Protein AF-A0A8J4S6J4-F1 (afdb_monomer_lite)

Structure (mmCIF, N/CA/C/O backbone):
data_AF-A0A8J4S6J4-F1
#
_entry.id   AF-A0A8J4S6J4-F1
#
loop_
_atom_site.group_PDB
_atom_site.id
_atom_site.type_symbol
_atom_site.label_atom_id
_atom_site.label_alt_id
_atom_site.label_comp_id
_atom_site.label_asym_id
_atom_site.label_entity_id
_atom_site.label_seq_id
_atom_site.pdbx_PDB_ins_code
_atom_site.Cartn_x
_atom_site.Cartn_y
_atom_site.Cartn_z
_atom_site.occupancy
_atom_site.B_iso_or_equiv
_atom_site.auth_seq_id
_atom_site.auth_comp_id
_atom_site.auth_asym_id
_atom_site.auth_atom_id
_atom_site.pdbx_PDB_model_num
ATOM 1 N N . MET A 1 1 ? 48.343 -58.838 -1.621 1.00 44.97 1 MET A N 1
ATOM 2 C CA . MET A 1 1 ? 48.111 -57.424 -1.264 1.00 44.97 1 MET A CA 1
ATOM 3 C C . MET A 1 1 ? 46.615 -57.196 -1.150 1.00 44.97 1 MET A C 1
ATOM 5 O O . MET A 1 1 ? 45.899 -57.554 -2.074 1.00 44.97 1 MET A O 1
ATOM 9 N N . ALA A 1 2 ? 46.165 -56.703 0.000 1.00 43.34 2 ALA A N 1
ATOM 10 C CA . ALA A 1 2 ? 44.779 -56.355 0.294 1.00 43.34 2 ALA A CA 1
ATOM 11 C C . ALA A 1 2 ? 44.502 -54.891 -0.077 1.00 43.34 2 ALA A C 1
ATOM 13 O O . ALA A 1 2 ? 45.388 -54.074 0.138 1.00 43.34 2 ALA A O 1
ATOM 14 N N . ASP A 1 3 ? 43.298 -54.603 -0.579 1.00 44.12 3 ASP A N 1
ATOM 15 C CA . ASP A 1 3 ? 42.590 -53.303 -0.553 1.00 44.12 3 ASP A CA 1
ATOM 16 C C . ASP A 1 3 ? 41.235 -53.562 -1.254 1.00 44.12 3 ASP A C 1
ATOM 18 O O . ASP A 1 3 ? 41.225 -53.887 -2.435 1.00 44.12 3 ASP A O 1
ATOM 22 N N . ARG A 1 4 ? 40.034 -53.666 -0.668 1.00 49.16 4 ARG A N 1
ATOM 23 C CA . ARG A 1 4 ? 39.358 -53.136 0.529 1.00 49.16 4 ARG A CA 1
ATOM 24 C C . ARG A 1 4 ? 39.259 -51.613 0.599 1.00 49.16 4 ARG A C 1
ATOM 26 O O . ARG A 1 4 ? 39.804 -51.005 1.507 1.00 49.16 4 ARG A O 1
ATOM 33 N N . MET A 1 5 ? 38.428 -51.043 -0.276 1.00 59.12 5 MET A N 1
ATOM 34 C CA . MET A 1 5 ? 37.810 -49.739 -0.023 1.00 59.12 5 MET A CA 1
ATOM 35 C C . MET A 1 5 ? 36.285 -49.868 0.036 1.00 59.12 5 MET A C 1
ATOM 37 O O . MET A 1 5 ? 35.617 -50.242 -0.928 1.00 59.12 5 MET A O 1
ATOM 41 N N . ASP A 1 6 ? 35.782 -49.616 1.242 1.00 48.03 6 ASP A N 1
ATOM 42 C CA . ASP A 1 6 ? 34.411 -49.757 1.706 1.00 48.03 6 ASP A CA 1
ATOM 43 C C . ASP A 1 6 ? 33.450 -48.707 1.113 1.00 48.03 6 ASP A C 1
ATOM 45 O O . ASP A 1 6 ? 33.744 -47.512 1.042 1.00 48.03 6 ASP A O 1
ATOM 49 N N . ALA A 1 7 ? 32.235 -49.152 0.781 1.00 50.84 7 ALA A N 1
ATOM 50 C CA . ALA A 1 7 ? 31.088 -48.296 0.503 1.00 50.84 7 ALA A CA 1
ATOM 51 C C . ALA A 1 7 ? 30.603 -47.635 1.805 1.00 50.84 7 ALA A C 1
ATOM 53 O O . ALA A 1 7 ? 29.917 -48.254 2.620 1.00 50.84 7 ALA A O 1
ATOM 54 N N . LYS A 1 8 ? 30.952 -46.361 2.012 1.00 50.81 8 LYS A N 1
ATOM 55 C CA . LYS A 1 8 ? 30.477 -45.576 3.158 1.00 50.81 8 LYS A CA 1
ATOM 56 C C . LYS A 1 8 ? 29.226 -44.785 2.775 1.00 50.81 8 LYS A C 1
ATOM 58 O O . LYS A 1 8 ? 29.295 -43.704 2.199 1.00 50.81 8 LYS A O 1
ATOM 63 N N . LEU A 1 9 ? 28.076 -45.357 3.127 1.00 46.78 9 LEU A N 1
ATOM 64 C CA . LEU A 1 9 ? 26.794 -44.669 3.252 1.00 46.78 9 LEU A CA 1
ATOM 65 C C . LEU A 1 9 ? 26.952 -43.482 4.217 1.00 46.78 9 LEU A C 1
ATOM 67 O O . LEU A 1 9 ? 27.204 -43.670 5.407 1.00 46.78 9 LEU A O 1
ATOM 71 N N . MET A 1 10 ? 26.791 -42.262 3.713 1.00 44.59 10 MET A N 1
ATOM 72 C CA . MET A 1 10 ? 26.584 -41.064 4.527 1.00 44.59 10 MET A CA 1
ATOM 73 C C . MET A 1 10 ? 25.127 -40.640 4.357 1.00 44.59 10 MET A C 1
ATOM 75 O O . MET A 1 10 ? 24.760 -39.936 3.423 1.00 44.59 10 MET A O 1
ATOM 79 N N . THR A 1 11 ? 24.293 -41.125 5.272 1.00 42.28 11 THR A N 1
ATOM 80 C CA . THR A 1 11 ? 22.967 -40.578 5.557 1.00 42.28 11 THR A CA 1
ATOM 81 C C . THR A 1 11 ? 23.162 -39.242 6.272 1.00 42.28 11 THR A C 1
ATOM 83 O O . THR A 1 11 ? 23.422 -39.213 7.474 1.00 42.28 11 THR A O 1
ATOM 86 N N . SER A 1 12 ? 23.087 -38.124 5.551 1.00 40.19 12 SER A N 1
ATOM 87 C CA . SER A 1 12 ? 23.002 -36.807 6.179 1.00 40.19 12 SER A CA 1
ATOM 88 C C . SER A 1 12 ? 21.542 -36.460 6.473 1.00 40.19 12 SER A C 1
ATOM 90 O O . SER A 1 12 ? 20.688 -36.362 5.597 1.00 40.19 12 SER A O 1
ATOM 92 N N . SER A 1 13 ? 21.311 -36.327 7.773 1.00 46.94 13 SER A N 1
ATOM 93 C CA . SER A 1 13 ? 20.129 -35.916 8.517 1.00 46.94 13 SER A CA 1
ATOM 94 C C . SER A 1 13 ? 19.170 -34.927 7.835 1.00 46.94 13 SER A C 1
ATOM 96 O O . SER A 1 13 ? 19.613 -34.010 7.138 1.00 46.94 13 SER A O 1
ATOM 98 N N . PRO A 1 14 ? 17.860 -35.005 8.151 1.00 44.59 14 PRO A N 1
ATOM 99 C CA . PRO A 1 14 ? 16.905 -33.973 7.780 1.00 44.59 14 PRO A CA 1
ATOM 100 C C . PRO A 1 14 ? 17.308 -32.664 8.461 1.00 44.59 14 PRO A C 1
ATOM 102 O O . PRO A 1 14 ? 17.285 -32.529 9.686 1.00 44.59 14 PRO A O 1
ATOM 105 N N . SER A 1 15 ? 17.718 -31.695 7.647 1.00 38.44 15 SER A N 1
ATOM 106 C CA . SER A 1 15 ? 17.955 -30.325 8.077 1.00 38.44 15 SER A CA 1
ATOM 107 C C . SER A 1 15 ? 16.615 -29.706 8.472 1.00 38.44 15 SER A C 1
ATOM 109 O O . SER A 1 15 ? 15.919 -29.101 7.659 1.00 38.44 15 SER A O 1
ATOM 111 N N . ASN A 1 16 ? 16.254 -29.846 9.746 1.00 46.34 16 ASN A N 1
ATOM 112 C CA . ASN A 1 16 ? 15.399 -28.873 10.406 1.00 46.34 16 ASN A CA 1
ATOM 113 C C . ASN A 1 16 ? 16.155 -27.543 10.374 1.00 46.34 16 ASN A C 1
ATOM 115 O O . ASN A 1 16 ? 17.036 -27.300 11.197 1.00 46.34 16 ASN A O 1
ATOM 119 N N . LYS A 1 17 ? 15.841 -26.694 9.394 1.00 43.38 17 LYS A N 1
ATOM 120 C CA . LYS A 1 17 ? 16.150 -25.267 9.456 1.00 43.38 17 LYS A CA 1
ATOM 121 C C . LYS A 1 17 ? 15.056 -24.587 10.280 1.00 43.38 17 LYS A C 1
ATOM 123 O O . LYS A 1 17 ? 13.981 -24.338 9.740 1.00 43.38 17 LYS A O 1
ATOM 128 N N . PRO A 1 18 ? 15.298 -24.201 11.542 1.00 47.44 18 PRO A N 1
ATOM 129 C CA . PRO A 1 18 ? 14.582 -23.077 12.107 1.00 47.44 18 PRO A CA 1
ATOM 130 C C . PRO A 1 18 ? 15.185 -21.810 11.485 1.00 47.44 18 PRO A C 1
ATOM 132 O O . PRO A 1 18 ? 16.102 -21.206 12.035 1.00 47.44 18 PRO A O 1
ATOM 135 N N . THR A 1 19 ? 14.707 -21.393 10.310 1.00 38.22 19 THR A N 1
ATOM 136 C CA . THR A 1 19 ? 14.949 -20.023 9.824 1.00 38.22 19 THR A CA 1
ATOM 137 C C . THR A 1 19 ? 14.034 -19.071 10.585 1.00 38.22 19 THR A C 1
ATOM 139 O O . THR A 1 19 ? 13.076 -18.523 10.053 1.00 38.22 19 THR A O 1
ATOM 142 N N . SER A 1 20 ? 14.321 -18.902 11.875 1.00 46.62 20 SER A N 1
ATOM 143 C CA . SER A 1 20 ? 13.762 -17.857 12.724 1.00 46.62 20 SER A CA 1
ATOM 144 C C . SER A 1 20 ? 14.574 -16.576 12.525 1.00 46.62 20 SER A C 1
ATOM 146 O O . SER A 1 20 ? 15.333 -16.157 13.397 1.00 46.62 20 SER A O 1
ATOM 148 N N . SER A 1 21 ? 14.448 -15.958 11.353 1.00 44.19 21 SER A N 1
ATOM 149 C CA . SER A 1 21 ? 14.961 -14.612 11.092 1.00 44.19 21 SER A CA 1
ATOM 150 C C . SER A 1 21 ? 13.824 -13.600 11.210 1.00 44.19 21 SER A C 1
ATOM 152 O O . SER A 1 21 ? 13.438 -12.998 10.220 1.00 44.19 21 SER A O 1
ATOM 154 N N . GLY A 1 22 ? 13.256 -13.456 12.412 1.00 44.44 22 GLY A N 1
ATOM 155 C CA . GLY A 1 22 ? 12.488 -12.278 12.846 1.00 44.44 22 GLY A CA 1
ATOM 156 C C . GLY A 1 22 ? 11.407 -11.706 11.915 1.00 44.44 22 GLY A C 1
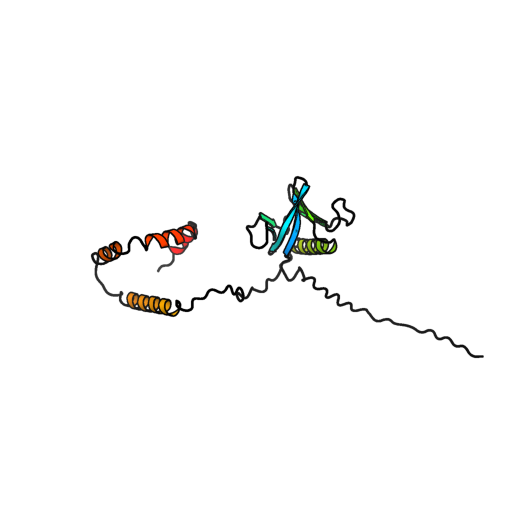ATOM 157 O O . GLY A 1 22 ? 11.079 -10.530 12.052 1.00 44.44 22 GLY A O 1
ATOM 158 N N . THR A 1 23 ? 10.855 -12.472 10.976 1.00 56.41 23 THR A N 1
ATOM 159 C CA . THR A 1 23 ? 9.690 -12.064 10.196 1.00 56.41 23 THR A CA 1
ATOM 160 C C . THR A 1 23 ? 8.472 -12.287 11.074 1.00 56.41 23 THR A C 1
ATOM 162 O O . THR A 1 23 ? 8.073 -13.420 11.333 1.00 56.41 23 THR A O 1
ATOM 165 N N . ALA A 1 24 ? 7.929 -11.196 11.614 1.00 66.12 24 ALA A N 1
ATOM 166 C CA . ALA A 1 24 ? 6.672 -11.234 12.346 1.00 66.12 24 ALA A CA 1
ATOM 167 C C . ALA A 1 24 ? 5.621 -11.976 11.506 1.00 66.12 24 ALA A C 1
ATOM 169 O O . ALA A 1 24 ? 5.466 -11.694 10.316 1.00 66.12 24 ALA A O 1
ATOM 170 N N . ASP A 1 25 ? 4.931 -12.939 12.115 1.00 84.69 25 ASP A N 1
ATOM 171 C CA . ASP A 1 25 ? 3.867 -13.675 11.440 1.00 84.69 25 ASP A CA 1
ATOM 172 C C . ASP A 1 25 ? 2.719 -12.703 11.137 1.00 84.69 25 ASP A C 1
ATOM 174 O O . ASP A 1 25 ? 2.006 -12.246 12.036 1.00 84.69 25 ASP A O 1
ATOM 178 N N . PHE A 1 26 ? 2.546 -12.368 9.857 1.00 86.44 26 PHE A N 1
ATOM 179 C CA . PHE A 1 26 ? 1.533 -11.417 9.396 1.00 86.44 26 PHE A CA 1
ATOM 180 C C . PHE A 1 26 ? 0.096 -11.879 9.677 1.00 86.44 26 PHE A C 1
ATOM 182 O O . PHE A 1 26 ? -0.845 -11.087 9.553 1.00 86.44 26 PHE A O 1
ATOM 189 N N . ARG A 1 27 ? -0.088 -13.154 10.039 1.00 88.62 27 ARG A N 1
ATOM 190 C CA . ARG A 1 27 ? -1.379 -13.720 10.449 1.00 88.62 27 ARG A CA 1
ATOM 191 C C . ARG A 1 27 ? -1.700 -13.433 11.913 1.00 88.62 27 ARG A C 1
ATOM 193 O O . ARG A 1 27 ? -2.867 -13.480 12.292 1.00 88.62 27 ARG A O 1
ATOM 200 N N . LEU A 1 28 ? -0.688 -13.124 12.726 1.00 84.19 28 LEU A N 1
ATOM 201 C CA . LEU A 1 28 ? -0.817 -12.901 14.169 1.00 84.19 28 LEU A CA 1
ATOM 202 C C . LEU A 1 28 ? -0.759 -11.423 14.562 1.00 84.19 28 LEU A C 1
ATOM 204 O O . LEU A 1 28 ? -1.300 -11.063 15.605 1.00 84.19 28 LEU A O 1
ATOM 208 N N . GLU A 1 29 ? -0.129 -10.567 13.755 1.00 88.81 29 GLU A N 1
ATOM 209 C CA . GLU A 1 29 ? 0.005 -9.137 14.050 1.00 88.81 29 GLU A CA 1
ATOM 210 C C . GLU A 1 29 ? -0.322 -8.257 12.834 1.00 88.81 29 GLU A C 1
ATOM 212 O O . GLU A 1 29 ? -0.287 -8.678 11.675 1.00 88.81 29 GLU A O 1
ATOM 217 N N . GLU A 1 30 ? -0.666 -7.002 13.111 1.00 92.44 30 GLU A N 1
ATOM 218 C CA . GLU A 1 30 ? -0.731 -5.956 12.099 1.00 92.44 30 GLU A CA 1
ATOM 219 C C . GLU A 1 30 ? 0.661 -5.662 11.544 1.00 92.44 30 GLU A C 1
ATOM 221 O O . GLU A 1 30 ? 1.596 -5.337 12.278 1.00 92.44 30 GLU A O 1
ATOM 226 N N . ILE A 1 31 ? 0.789 -5.706 10.221 1.00 95.19 31 ILE A N 1
ATOM 227 C CA . ILE A 1 31 ? 2.023 -5.296 9.562 1.00 95.19 31 ILE A CA 1
ATOM 228 C C . ILE A 1 31 ? 1.994 -3.792 9.317 1.00 95.19 31 ILE A C 1
ATOM 230 O O . ILE A 1 31 ? 0.963 -3.214 8.961 1.00 95.19 31 ILE A O 1
ATOM 234 N N . ARG A 1 32 ? 3.136 -3.139 9.527 1.00 97.00 32 ARG A N 1
ATOM 235 C CA . ARG A 1 32 ? 3.279 -1.687 9.407 1.00 97.00 32 ARG A CA 1
ATOM 236 C C . ARG A 1 32 ? 4.690 -1.305 9.000 1.00 97.00 32 ARG A C 1
ATOM 238 O O . ARG A 1 32 ? 5.657 -1.935 9.423 1.00 97.00 32 ARG A O 1
ATOM 245 N N . GLY A 1 33 ? 4.826 -0.264 8.190 1.00 97.44 33 GLY A N 1
ATOM 246 C CA . GLY A 1 33 ? 6.131 0.144 7.689 1.00 97.44 33 GLY A CA 1
ATOM 247 C C . GLY A 1 33 ? 6.084 1.291 6.694 1.00 97.44 33 GLY A C 1
ATOM 248 O O . GLY A 1 33 ? 5.035 1.682 6.184 1.00 97.44 33 GLY A O 1
ATOM 249 N N . TYR A 1 34 ? 7.257 1.857 6.414 1.00 98.44 34 TYR A N 1
ATOM 250 C CA . TYR A 1 34 ? 7.393 2.846 5.353 1.00 98.44 34 TYR A CA 1
ATOM 251 C C . TYR A 1 34 ? 7.563 2.165 4.000 1.00 98.44 34 TYR A C 1
ATOM 253 O O . TYR A 1 34 ? 8.527 1.434 3.804 1.00 98.44 34 TYR A O 1
ATOM 261 N N . LEU A 1 35 ? 6.695 2.517 3.054 1.00 98.62 35 LEU A N 1
ATOM 262 C CA . LEU A 1 35 ? 6.797 2.134 1.647 1.00 98.62 35 LEU A CA 1
ATOM 263 C C . LEU A 1 35 ? 6.755 3.388 0.770 1.00 98.62 35 LEU A C 1
ATOM 265 O O . LEU A 1 35 ? 6.362 4.476 1.216 1.00 98.62 35 LEU A O 1
ATOM 269 N N . PHE A 1 36 ? 7.144 3.254 -0.492 1.00 98.69 36 PHE A N 1
ATOM 270 C CA . PHE A 1 36 ? 6.979 4.309 -1.485 1.00 98.69 36 PHE A CA 1
ATOM 271 C C . PHE A 1 36 ? 5.766 4.013 -2.355 1.00 98.69 36 PHE A C 1
ATOM 273 O O . PHE A 1 36 ? 5.663 2.946 -2.939 1.00 98.69 36 PHE A O 1
ATOM 280 N N . LYS A 1 37 ? 4.851 4.972 -2.480 1.00 98.38 37 LYS A N 1
ATOM 281 C CA . LYS A 1 37 ? 3.704 4.877 -3.387 1.00 98.38 37 LYS A CA 1
ATOM 282 C C . LYS A 1 37 ? 3.938 5.775 -4.597 1.00 98.38 37 LYS A C 1
ATOM 284 O O . LYS A 1 37 ? 4.245 6.957 -4.408 1.00 98.38 37 LYS A O 1
ATOM 289 N N . LYS A 1 38 ? 3.737 5.264 -5.811 1.00 98.00 38 LYS A N 1
ATOM 290 C CA . LYS A 1 38 ? 3.776 6.072 -7.040 1.00 98.00 38 LYS A CA 1
ATOM 291 C C . LYS A 1 38 ? 2.535 6.972 -7.103 1.00 98.00 38 LYS A C 1
ATOM 293 O O . LYS A 1 38 ? 1.433 6.555 -6.725 1.00 98.00 38 LYS A O 1
ATOM 298 N N . THR A 1 39 ? 2.690 8.244 -7.455 1.00 97.06 39 THR A N 1
ATOM 299 C CA . THR A 1 39 ? 1.561 9.142 -7.741 1.00 97.06 39 THR A CA 1
ATOM 300 C C . THR A 1 39 ? 1.065 8.932 -9.167 1.00 97.06 39 THR A C 1
ATOM 302 O O . THR A 1 39 ? 1.707 8.235 -9.950 1.00 97.06 39 THR A O 1
ATOM 305 N N . ARG A 1 40 ? -0.080 9.534 -9.510 1.00 93.44 40 ARG A N 1
ATOM 306 C CA . ARG A 1 40 ? -0.618 9.480 -10.879 1.00 93.44 40 ARG A CA 1
ATOM 307 C C . ARG A 1 40 ? 0.330 10.140 -11.882 1.00 93.44 40 ARG A C 1
ATOM 309 O O . ARG A 1 40 ? 0.434 9.698 -13.012 1.00 93.44 40 ARG A O 1
ATOM 316 N N . GLU A 1 41 ? 1.087 11.132 -11.424 1.00 95.62 41 GLU A N 1
ATOM 317 C CA . GLU A 1 41 ? 2.109 11.850 -12.191 1.00 95.62 41 GLU A CA 1
ATOM 318 C C . GLU A 1 41 ? 3.461 11.108 -12.217 1.00 95.62 41 GLU A C 1
ATOM 320 O O . GLU A 1 41 ? 4.474 11.678 -12.612 1.00 95.62 41 GLU A O 1
ATOM 325 N N . GLY A 1 42 ? 3.519 9.865 -11.723 1.00 95.81 42 GLY A N 1
ATOM 326 C CA . GLY A 1 42 ? 4.720 9.027 -11.751 1.00 95.81 42 GLY A CA 1
ATOM 327 C C . GLY A 1 42 ? 5.743 9.294 -10.641 1.00 95.81 42 GLY A C 1
ATOM 328 O O . GLY A 1 42 ? 6.763 8.610 -10.585 1.00 95.81 42 GLY A O 1
ATOM 329 N N . LYS A 1 43 ? 5.494 10.238 -9.723 1.00 97.75 43 LYS A N 1
ATOM 330 C CA . LYS A 1 43 ? 6.437 10.576 -8.640 1.00 97.75 43 LYS A CA 1
ATOM 331 C C . LYS A 1 43 ? 6.326 9.595 -7.474 1.00 97.75 43 LYS A C 1
ATOM 333 O O . LYS A 1 43 ? 5.231 9.230 -7.061 1.00 97.75 43 LYS A O 1
ATOM 338 N N . TRP A 1 44 ? 7.448 9.221 -6.871 1.00 98.12 44 TRP A N 1
ATOM 339 C CA . TRP A 1 44 ? 7.459 8.356 -5.688 1.00 98.12 44 TRP A CA 1
ATOM 340 C C . TRP A 1 44 ? 7.282 9.157 -4.396 1.00 98.12 44 TRP A C 1
ATOM 342 O O . TRP A 1 44 ? 7.948 10.167 -4.171 1.00 98.12 44 TRP A O 1
ATOM 352 N N . GLN A 1 45 ? 6.393 8.698 -3.514 1.00 98.38 45 GLN A N 1
ATOM 353 C CA . GLN A 1 45 ? 6.143 9.328 -2.218 1.00 98.38 45 GLN A CA 1
ATOM 354 C C . GLN A 1 45 ? 6.287 8.324 -1.081 1.00 98.38 45 GLN A C 1
ATOM 356 O O . GLN A 1 45 ? 5.551 7.342 -1.024 1.00 98.38 45 GLN A O 1
ATOM 361 N N . LYS A 1 46 ? 7.169 8.619 -0.120 1.00 98.44 46 LYS A N 1
ATOM 362 C CA . LYS A 1 46 ? 7.267 7.849 1.124 1.00 98.44 46 LYS A CA 1
ATOM 363 C C . LYS A 1 46 ? 5.987 8.025 1.951 1.00 98.44 46 LYS A C 1
ATOM 365 O O . LYS A 1 46 ? 5.556 9.159 2.209 1.00 98.44 46 LYS A O 1
ATOM 370 N N . ARG A 1 47 ? 5.374 6.915 2.351 1.00 98.50 47 ARG A N 1
ATOM 371 C CA . ARG A 1 47 ? 4.156 6.858 3.171 1.00 98.50 47 ARG A CA 1
ATOM 372 C C . ARG A 1 47 ? 4.307 5.777 4.232 1.00 98.50 47 ARG A C 1
ATOM 374 O O . ARG A 1 47 ? 4.991 4.784 4.011 1.00 98.50 47 ARG A O 1
ATOM 381 N N . TRP A 1 48 ? 3.702 6.016 5.388 1.00 98.38 48 TRP A N 1
ATOM 382 C CA . TRP A 1 48 ? 3.566 4.997 6.424 1.00 98.38 48 TRP A CA 1
ATOM 383 C C . TRP A 1 48 ? 2.325 4.175 6.106 1.00 98.38 48 TRP A C 1
ATOM 385 O O . TRP A 1 48 ? 1.252 4.767 6.003 1.00 98.38 48 TRP A O 1
ATOM 395 N N . PHE A 1 49 ? 2.486 2.873 5.916 1.00 98.50 49 PHE A N 1
ATOM 396 C CA . PHE A 1 49 ? 1.408 1.919 5.690 1.00 98.50 49 PHE A CA 1
ATOM 397 C C . PHE A 1 49 ? 1.222 1.054 6.927 1.00 98.50 49 PHE A C 1
ATOM 399 O O . PHE A 1 49 ? 2.199 0.715 7.594 1.00 98.50 49 PHE A O 1
ATOM 406 N N . GLU A 1 50 ? -0.017 0.674 7.200 1.00 97.38 50 GLU A N 1
ATOM 407 C CA . GLU A 1 50 ? -0.353 -0.308 8.227 1.00 97.38 50 GLU A CA 1
ATOM 408 C C . GLU A 1 50 ? -1.646 -1.036 7.864 1.00 97.38 50 GLU A C 1
ATOM 410 O O . GLU A 1 50 ? -2.566 -0.450 7.277 1.00 97.38 50 GLU A O 1
ATOM 415 N N . THR A 1 51 ? -1.712 -2.318 8.200 1.00 95.94 51 THR A N 1
ATOM 416 C CA . THR A 1 51 ? -2.958 -3.083 8.140 1.00 95.94 51 THR A CA 1
ATOM 417 C C . THR A 1 51 ? -3.731 -2.901 9.437 1.00 95.94 51 THR A C 1
ATOM 419 O O . THR A 1 51 ? -3.135 -3.041 10.495 1.00 95.94 51 THR A O 1
ATOM 422 N N . ASN A 1 52 ? -5.036 -2.663 9.358 1.00 90.75 52 ASN A N 1
ATOM 423 C CA . ASN A 1 52 ? -5.945 -2.670 10.503 1.00 90.75 52 ASN A CA 1
ATOM 424 C C . ASN A 1 52 ? -7.154 -3.538 10.139 1.00 90.75 52 ASN A C 1
ATOM 426 O O . ASN A 1 52 ? -7.956 -3.174 9.273 1.00 90.75 52 ASN A O 1
ATOM 430 N N . GLY A 1 53 ? -7.234 -4.732 10.729 1.00 89.56 53 GLY A N 1
ATOM 431 C CA . GLY A 1 53 ? -8.222 -5.744 10.348 1.00 89.56 53 GLY A CA 1
ATOM 432 C C . GLY A 1 53 ? -8.120 -6.128 8.865 1.00 89.56 53 GLY A C 1
ATOM 433 O O . GLY A 1 53 ? -7.108 -6.684 8.433 1.00 89.56 53 GLY A O 1
ATOM 434 N N . CYS A 1 54 ? -9.170 -5.827 8.095 1.00 93.44 54 CYS A N 1
ATOM 435 C CA . CYS A 1 54 ? -9.249 -6.037 6.644 1.00 93.44 54 CYS A CA 1
ATOM 436 C C . CYS A 1 54 ? -8.900 -4.788 5.816 1.00 93.44 54 CYS A C 1
ATOM 438 O O . CYS A 1 54 ? -9.026 -4.804 4.591 1.00 93.44 54 CYS A O 1
ATOM 440 N N . PHE A 1 55 ? -8.462 -3.701 6.454 1.00 95.88 55 PHE A N 1
ATOM 441 C CA . PHE A 1 55 ? -8.082 -2.476 5.764 1.00 95.88 55 PHE A CA 1
ATOM 442 C C . PHE A 1 55 ? -6.568 -2.351 5.634 1.00 95.88 55 PHE A C 1
ATOM 444 O O . PHE A 1 55 ? -5.832 -2.555 6.598 1.00 95.88 55 PHE A O 1
ATOM 451 N N . LEU A 1 56 ? -6.104 -1.915 4.464 1.00 97.81 56 LEU A N 1
ATOM 452 C CA . LEU A 1 56 ? -4.776 -1.326 4.310 1.00 97.81 56 LEU A CA 1
ATOM 453 C C . LEU A 1 56 ? -4.910 0.191 4.376 1.00 97.81 56 LEU A C 1
ATOM 455 O O . LEU A 1 56 ? -5.577 0.806 3.544 1.00 97.81 56 LEU A O 1
ATOM 459 N N . THR A 1 57 ? -4.259 0.809 5.350 1.00 97.88 57 THR A N 1
ATOM 460 C CA . THR A 1 57 ? -4.292 2.259 5.536 1.00 97.88 57 THR A CA 1
ATOM 461 C C . THR A 1 57 ? -2.928 2.875 5.283 1.00 97.88 57 THR A C 1
ATOM 463 O O . THR A 1 57 ? -1.897 2.211 5.409 1.00 97.88 57 THR A O 1
ATOM 466 N N . TYR A 1 58 ? -2.905 4.156 4.906 1.00 97.81 58 TYR A N 1
ATOM 467 C CA . TYR A 1 58 ? -1.651 4.899 4.870 1.00 97.81 58 TYR A CA 1
ATOM 468 C C . TYR A 1 58 ? -1.774 6.362 5.281 1.00 97.81 58 TYR A C 1
ATOM 470 O O . TYR A 1 58 ? -2.825 7.005 5.190 1.00 97.81 58 TYR A O 1
ATOM 478 N N . TYR A 1 59 ? -0.626 6.903 5.678 1.00 98.19 59 TYR A N 1
ATOM 479 C CA . TYR A 1 59 ? -0.468 8.215 6.288 1.00 98.19 59 TYR A CA 1
ATOM 480 C C . TYR A 1 59 ? 0.741 8.942 5.707 1.00 98.19 59 TYR A C 1
ATOM 482 O O . TYR A 1 59 ? 1.638 8.346 5.099 1.00 98.19 59 TYR A O 1
ATOM 490 N N . LYS A 1 60 ? 0.816 10.258 5.941 1.00 96.44 60 LYS A N 1
ATOM 491 C CA . LYS A 1 60 ? 2.018 11.033 5.595 1.00 96.44 60 LYS A CA 1
ATOM 492 C C . LYS A 1 60 ? 3.225 10.586 6.429 1.00 96.44 60 LYS A C 1
ATOM 494 O O . LYS A 1 60 ? 4.324 10.483 5.891 1.00 96.44 60 LYS A O 1
ATOM 499 N N . LYS A 1 61 ? 3.013 10.342 7.726 1.00 96.38 61 LYS A N 1
ATOM 500 C CA . LYS A 1 61 ? 3.977 9.802 8.701 1.00 96.38 61 LYS A CA 1
ATOM 501 C C . LYS A 1 61 ? 3.209 8.976 9.739 1.00 96.38 61 LYS A C 1
ATOM 503 O O . LYS A 1 61 ? 1.996 9.142 9.853 1.00 96.38 61 LYS A O 1
ATOM 508 N N . GLN A 1 62 ? 3.909 8.140 10.499 1.00 95.56 62 GLN A N 1
ATOM 509 C CA . GLN A 1 62 ? 3.326 7.373 11.604 1.00 95.56 62 GLN A CA 1
ATOM 510 C C . GLN A 1 62 ? 2.578 8.288 12.596 1.00 95.56 62 GLN A C 1
ATOM 512 O O . GLN A 1 62 ? 3.075 9.363 12.944 1.00 95.56 62 GLN A O 1
ATOM 517 N N . GLY A 1 63 ? 1.378 7.878 13.021 1.00 89.62 63 GLY A N 1
ATOM 518 C CA . GLY A 1 63 ? 0.554 8.608 13.998 1.00 89.62 63 GLY A CA 1
ATOM 519 C C . GLY A 1 63 ? -0.049 9.929 13.498 1.00 89.62 63 GLY A C 1
ATOM 520 O O . GLY A 1 63 ? -0.467 10.758 14.303 1.00 89.62 63 GLY A O 1
ATOM 521 N N . GLN A 1 64 ? -0.048 10.178 12.186 1.00 93.31 64 GLN A N 1
ATOM 522 C CA . GLN A 1 64 ? -0.676 11.361 11.584 1.00 93.31 64 GLN A CA 1
ATOM 523 C C . GLN A 1 64 ? -2.125 11.085 11.160 1.00 93.31 64 GLN A C 1
ATOM 525 O O . GLN A 1 64 ? -2.659 10.001 11.362 1.00 93.31 64 GLN A O 1
ATOM 530 N N . LYS A 1 65 ? -2.766 12.078 10.531 1.00 94.50 65 LYS A N 1
ATOM 531 C CA . LYS A 1 65 ? -4.092 11.920 9.925 1.00 94.50 65 LYS A CA 1
ATOM 532 C C . LYS A 1 65 ? -4.070 10.868 8.809 1.00 94.50 65 LYS A C 1
ATOM 534 O O . LYS A 1 65 ? -3.214 10.930 7.919 1.00 94.50 65 LYS A O 1
ATOM 539 N N . LEU A 1 66 ? -5.047 9.963 8.852 1.00 95.88 66 LEU A N 1
ATOM 540 C CA . LEU A 1 66 ? -5.343 8.977 7.813 1.00 95.88 66 LEU A CA 1
ATOM 541 C C . LEU A 1 66 ? -5.508 9.662 6.450 1.00 95.88 66 LEU A C 1
ATOM 543 O O . LEU A 1 66 ? -6.283 10.614 6.325 1.00 95.88 66 LEU A O 1
ATOM 547 N N . LEU A 1 67 ? -4.766 9.197 5.442 1.00 96.62 67 LEU A N 1
ATOM 548 C CA . LEU A 1 67 ? -4.873 9.713 4.072 1.00 96.62 67 LEU A CA 1
ATOM 549 C C . LEU A 1 67 ? -5.787 8.850 3.206 1.00 96.62 67 LEU A C 1
ATOM 551 O O . LEU A 1 67 ? -6.538 9.395 2.401 1.00 96.62 67 LEU A O 1
ATOM 555 N N . ALA A 1 68 ? -5.714 7.529 3.347 1.00 96.75 68 ALA A N 1
ATOM 556 C CA . ALA A 1 68 ? -6.647 6.609 2.711 1.00 96.75 68 ALA A CA 1
ATOM 557 C C . ALA A 1 68 ? -6.717 5.287 3.478 1.00 96.75 68 ALA A C 1
ATOM 559 O O . ALA A 1 68 ? -5.742 4.888 4.116 1.00 96.75 68 ALA A O 1
ATOM 560 N N . ALA A 1 69 ? -7.854 4.612 3.337 1.00 96.81 69 ALA A N 1
ATOM 561 C CA . ALA A 1 69 ? -8.088 3.242 3.763 1.00 96.81 69 ALA A CA 1
ATOM 562 C C . ALA A 1 69 ? -8.618 2.447 2.563 1.00 96.81 69 ALA A C 1
ATOM 564 O O . ALA A 1 69 ? -9.519 2.911 1.863 1.00 96.81 69 ALA A O 1
ATOM 565 N N . LEU A 1 70 ? -8.020 1.292 2.296 1.00 97.19 70 LEU A N 1
ATOM 566 C CA . LEU A 1 70 ? -8.404 0.375 1.230 1.00 97.19 70 LEU A CA 1
ATOM 567 C C . LEU A 1 70 ? -9.050 -0.836 1.891 1.00 97.19 70 LEU A C 1
ATOM 569 O O . LEU A 1 70 ? -8.402 -1.488 2.704 1.00 97.19 70 LEU A O 1
ATOM 573 N N . ASN A 1 71 ? -10.304 -1.119 1.552 1.00 96.00 71 ASN A N 1
ATOM 574 C CA . ASN A 1 71 ? -10.994 -2.322 2.003 1.00 96.00 71 ASN A CA 1
ATOM 575 C C . ASN A 1 71 ? -10.483 -3.520 1.191 1.00 96.00 71 ASN A C 1
ATOM 577 O O . ASN A 1 71 ? -10.838 -3.644 0.020 1.00 96.00 71 ASN A O 1
ATOM 581 N N . LEU A 1 72 ? -9.619 -4.358 1.771 1.00 96.06 72 LEU A N 1
ATOM 582 C CA . LEU A 1 72 ? -8.909 -5.410 1.033 1.00 96.06 72 LEU A CA 1
ATOM 583 C C . LEU A 1 72 ? -9.849 -6.447 0.395 1.00 96.06 72 LEU A C 1
ATOM 585 O O . LEU A 1 72 ? -9.640 -6.764 -0.769 1.00 96.06 72 LEU A O 1
ATOM 589 N N . PRO A 1 73 ? -10.933 -6.904 1.046 1.00 95.94 73 PRO A N 1
ATOM 590 C CA . PRO A 1 73 ? -11.947 -7.730 0.386 1.00 95.94 73 PRO A CA 1
ATOM 591 C C . PRO A 1 73 ? -12.578 -7.132 -0.885 1.00 95.94 73 PRO A C 1
ATOM 593 O O . PRO A 1 73 ? -13.177 -7.864 -1.661 1.00 95.94 73 PRO A O 1
ATOM 596 N N . GLN A 1 74 ? -12.490 -5.812 -1.089 1.00 95.25 74 GLN A N 1
ATOM 597 C CA . GLN A 1 74 ? -13.094 -5.107 -2.227 1.00 95.25 74 GLN A CA 1
ATOM 598 C C . GLN A 1 74 ? -12.076 -4.608 -3.260 1.00 95.25 74 GLN A C 1
ATOM 600 O O . GLN A 1 74 ? -12.484 -4.028 -4.266 1.00 95.25 74 GLN A O 1
ATOM 605 N N . VAL A 1 75 ? -10.769 -4.765 -3.022 1.00 97.00 75 VAL A N 1
ATOM 606 C CA . VAL A 1 75 ? -9.772 -4.438 -4.053 1.00 97.00 75 VAL A CA 1
ATOM 607 C C . VAL A 1 75 ? -9.703 -5.557 -5.093 1.00 97.00 75 VAL A C 1
ATOM 609 O O . VAL A 1 75 ? -10.099 -6.690 -4.821 1.00 97.00 75 VAL A O 1
ATOM 612 N N . GLY A 1 76 ? -9.215 -5.223 -6.286 1.00 97.38 76 GLY A N 1
ATOM 613 C CA . GLY A 1 76 ? -8.961 -6.179 -7.361 1.00 97.38 76 GLY A CA 1
ATOM 614 C C . GLY A 1 76 ? -7.685 -6.987 -7.120 1.00 97.38 76 GLY A C 1
ATOM 615 O O . GLY A 1 76 ? -7.355 -7.337 -5.983 1.00 97.38 76 GLY A O 1
ATOM 616 N N . ALA A 1 77 ? -6.947 -7.282 -8.192 1.00 97.69 77 ALA A N 1
ATOM 617 C CA . ALA A 1 77 ? -5.727 -8.070 -8.082 1.00 97.69 77 ALA A CA 1
ATOM 618 C C . ALA A 1 77 ? -4.651 -7.360 -7.240 1.00 97.69 77 ALA A C 1
ATOM 620 O O . ALA A 1 77 ? -4.396 -6.157 -7.378 1.00 97.69 77 ALA A O 1
ATOM 621 N N . ILE A 1 78 ? -3.994 -8.138 -6.379 1.00 98.50 78 ILE A N 1
ATOM 622 C CA . ILE A 1 78 ? -2.770 -7.751 -5.678 1.00 98.50 78 ILE A CA 1
ATOM 623 C C . ILE A 1 78 ? -1.638 -8.575 -6.284 1.00 98.50 78 ILE A C 1
ATOM 625 O O . ILE A 1 78 ? -1.672 -9.803 -6.235 1.00 98.50 78 ILE A O 1
ATOM 629 N N . THR A 1 79 ? -0.651 -7.917 -6.892 1.00 98.38 79 THR A N 1
ATOM 630 C CA . THR A 1 79 ? 0.349 -8.602 -7.725 1.00 98.38 79 THR A CA 1
ATOM 631 C C . THR A 1 79 ? 1.755 -8.141 -7.386 1.00 98.38 79 THR A C 1
ATOM 633 O O . THR A 1 79 ? 2.060 -6.951 -7.439 1.00 98.38 79 THR A O 1
ATOM 636 N N . LEU A 1 80 ? 2.629 -9.093 -7.062 1.00 98.56 80 LEU A N 1
ATOM 637 C CA . LEU A 1 80 ? 4.065 -8.862 -6.955 1.00 98.56 80 LEU A CA 1
ATOM 638 C C . LEU A 1 80 ? 4.656 -8.687 -8.361 1.00 98.56 80 LEU A C 1
ATOM 640 O O . LEU A 1 80 ? 4.409 -9.504 -9.247 1.00 98.56 80 LEU A O 1
ATOM 644 N N . LEU A 1 81 ? 5.426 -7.622 -8.573 1.00 97.81 81 LEU A N 1
ATOM 645 C CA . LEU A 1 81 ? 6.104 -7.378 -9.843 1.00 97.81 81 LEU A CA 1
ATOM 646 C C . LEU A 1 81 ? 7.497 -8.021 -9.849 1.00 97.81 81 LEU A C 1
ATOM 648 O O . LEU A 1 81 ? 8.138 -8.183 -8.810 1.00 97.81 81 LEU A O 1
ATOM 652 N N . GLN A 1 82 ? 7.960 -8.366 -11.050 1.00 95.06 82 GLN A N 1
ATOM 653 C CA . GLN A 1 82 ? 9.258 -9.002 -11.278 1.00 95.06 82 GLN A CA 1
ATOM 654 C C . GLN A 1 82 ? 10.422 -8.111 -10.819 1.00 95.06 82 GLN A C 1
ATOM 656 O O . GLN A 1 82 ? 10.353 -6.882 -10.891 1.00 95.06 82 GLN A O 1
ATOM 661 N N . GLU A 1 83 ? 11.523 -8.723 -10.380 1.00 94.25 83 GLU A N 1
ATOM 662 C CA . GLU A 1 83 ? 12.699 -7.992 -9.881 1.00 94.25 83 GLU A CA 1
ATOM 663 C C . GLU A 1 83 ? 13.385 -7.119 -10.937 1.00 94.25 83 GLU A C 1
ATOM 665 O O . GLU A 1 83 ? 13.941 -6.070 -10.611 1.00 94.25 83 GLU A O 1
ATOM 670 N N . ASN A 1 84 ? 13.313 -7.524 -12.204 1.00 93.50 84 ASN A N 1
ATOM 671 C CA . ASN A 1 84 ? 13.908 -6.828 -13.344 1.00 93.50 84 ASN A CA 1
ATOM 672 C C . ASN A 1 84 ? 13.040 -5.679 -13.891 1.00 93.50 84 ASN A C 1
ATOM 674 O O . ASN A 1 84 ? 13.277 -5.197 -15.000 1.00 93.50 84 ASN A O 1
ATOM 678 N N . HIS A 1 85 ? 12.021 -5.244 -13.148 1.00 95.12 85 HIS A N 1
ATOM 679 C CA . HIS A 1 85 ? 11.154 -4.151 -13.567 1.00 95.12 85 HIS A CA 1
ATOM 680 C C . HIS A 1 85 ? 11.933 -2.829 -13.714 1.00 95.12 85 HIS A C 1
ATOM 682 O O . HIS A 1 85 ? 12.865 -2.546 -12.962 1.00 95.12 85 HIS A O 1
ATOM 688 N N . VAL A 1 86 ? 11.511 -1.970 -14.649 1.00 94.12 86 VAL A N 1
ATOM 689 C CA . VAL A 1 86 ? 12.194 -0.700 -14.989 1.00 94.12 86 VAL A CA 1
ATOM 690 C C . VAL A 1 86 ? 12.340 0.266 -13.808 1.00 94.12 86 VAL A C 1
ATOM 692 O O . VAL A 1 86 ? 13.300 1.024 -13.726 1.00 94.12 86 VAL A O 1
ATOM 695 N N . ASP A 1 87 ? 11.400 0.218 -12.864 1.00 94.25 87 ASP A N 1
ATOM 696 C CA . ASP A 1 87 ? 11.423 1.011 -11.627 1.00 94.25 87 ASP A CA 1
ATOM 697 C C . ASP A 1 87 ? 12.261 0.350 -10.497 1.00 94.25 87 ASP A C 1
ATOM 699 O O . ASP A 1 87 ? 12.278 0.844 -9.361 1.00 94.25 87 ASP A O 1
ATOM 703 N N . GLY A 1 88 ? 12.964 -0.750 -10.784 1.00 93.81 88 GLY A N 1
ATOM 704 C CA . GLY A 1 88 ? 13.785 -1.544 -9.862 1.00 93.81 88 GLY A CA 1
ATOM 705 C C . GLY A 1 88 ? 13.012 -2.631 -9.094 1.00 93.81 88 GLY A C 1
ATOM 706 O O . GLY A 1 88 ? 11.803 -2.766 -9.270 1.00 93.81 88 GLY A O 1
ATOM 707 N N . PRO A 1 89 ? 13.679 -3.386 -8.203 1.00 96.69 89 PRO A N 1
ATOM 708 C CA . PRO A 1 89 ? 13.055 -4.480 -7.458 1.00 96.69 89 PRO A CA 1
ATOM 709 C C . PRO A 1 89 ? 12.142 -3.980 -6.327 1.00 96.69 89 PRO A C 1
ATOM 711 O O . PRO A 1 89 ? 12.132 -2.793 -5.979 1.00 96.69 89 PRO A O 1
ATOM 714 N N . GLY A 1 90 ? 11.404 -4.909 -5.711 1.00 97.56 90 GLY A N 1
ATOM 715 C CA . GLY A 1 90 ? 10.566 -4.626 -4.540 1.00 97.56 90 GLY A CA 1
ATOM 716 C C . GLY A 1 90 ? 9.249 -3.938 -4.863 1.00 97.56 90 GLY A C 1
ATOM 717 O O . GLY A 1 90 ? 8.766 -3.147 -4.059 1.00 97.56 90 GLY A O 1
ATOM 718 N N . LEU A 1 91 ? 8.680 -4.188 -6.038 1.00 98.44 91 LEU A N 1
ATOM 719 C CA . LEU A 1 91 ? 7.451 -3.552 -6.491 1.00 98.44 91 LEU A CA 1
ATOM 720 C C . LEU A 1 91 ? 6.257 -4.496 -6.392 1.00 98.44 91 LEU A C 1
ATOM 722 O O . LEU A 1 91 ? 6.366 -5.676 -6.700 1.00 98.44 91 LEU A O 1
ATOM 726 N N . PHE A 1 92 ? 5.099 -3.950 -6.045 1.00 98.75 92 PHE A N 1
ATOM 727 C CA . PHE A 1 92 ? 3.822 -4.642 -6.161 1.00 98.75 92 PHE A CA 1
ATOM 728 C C . PHE A 1 92 ? 2.704 -3.663 -6.519 1.00 98.75 92 PHE A C 1
ATOM 730 O O . PHE A 1 92 ? 2.829 -2.444 -6.337 1.00 98.75 92 PHE A O 1
ATOM 737 N N . THR A 1 93 ? 1.608 -4.194 -7.046 1.00 98.69 93 THR A N 1
ATOM 738 C CA . THR A 1 93 ? 0.423 -3.430 -7.428 1.00 98.69 93 THR A CA 1
ATOM 739 C C . THR A 1 93 ? -0.805 -3.875 -6.659 1.00 98.69 93 THR A C 1
ATOM 741 O O . THR A 1 93 ? -0.940 -5.040 -6.303 1.00 98.69 93 THR A O 1
ATOM 744 N N . ILE A 1 94 ? -1.705 -2.925 -6.416 1.00 98.50 94 ILE A N 1
ATOM 745 C CA . ILE A 1 94 ? -3.062 -3.179 -5.932 1.0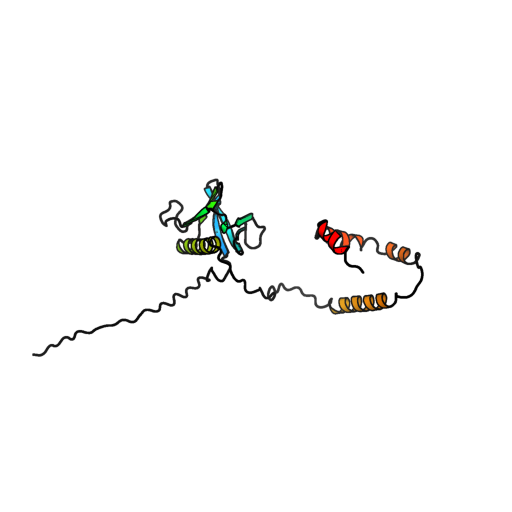0 98.50 94 ILE A CA 1
ATOM 746 C C . ILE A 1 94 ? -4.013 -2.518 -6.920 1.00 98.50 94 ILE A C 1
ATOM 748 O O . ILE A 1 94 ? -3.946 -1.298 -7.116 1.00 98.50 94 ILE A O 1
ATOM 752 N N . GLU A 1 95 ? -4.882 -3.301 -7.540 1.00 98.19 95 GLU A N 1
ATOM 753 C CA . GLU A 1 95 ? -5.933 -2.785 -8.408 1.00 98.19 95 GLU A CA 1
ATOM 754 C C . GLU A 1 95 ? -7.112 -2.274 -7.581 1.00 98.19 95 GLU A C 1
ATOM 756 O O . GLU A 1 95 ? -7.602 -2.923 -6.661 1.00 98.19 95 GLU A O 1
ATOM 761 N N . LEU A 1 96 ? -7.577 -1.078 -7.908 1.00 94.94 96 LEU A N 1
ATOM 762 C CA . LEU A 1 96 ? -8.809 -0.492 -7.400 1.00 94.94 96 LEU A CA 1
ATOM 763 C C . LEU A 1 96 ? -9.688 -0.146 -8.604 1.00 94.94 96 LEU A C 1
ATOM 765 O O . LEU A 1 96 ? -9.183 -0.054 -9.719 1.00 94.94 96 LEU A O 1
ATOM 769 N N . ASN A 1 97 ? -10.966 0.150 -8.365 1.00 90.88 97 ASN A N 1
ATOM 770 C CA . ASN A 1 97 ? -11.967 0.391 -9.414 1.00 90.88 97 ASN A CA 1
ATOM 771 C C . ASN A 1 97 ? -11.466 1.251 -10.593 1.00 90.88 97 ASN A C 1
ATOM 773 O O . ASN A 1 97 ? -11.528 0.827 -11.736 1.00 90.88 97 ASN A O 1
ATOM 777 N N . GLU A 1 98 ? -10.933 2.446 -10.323 1.00 91.19 98 GLU A N 1
ATOM 778 C CA . GLU A 1 98 ? -10.512 3.396 -11.371 1.00 91.19 98 GLU A CA 1
ATOM 779 C C . GLU A 1 98 ? -9.000 3.667 -11.371 1.00 91.19 98 GLU A C 1
ATOM 781 O O . GLU A 1 98 ? -8.523 4.640 -11.963 1.00 91.19 98 GLU A O 1
ATOM 786 N N . ARG A 1 99 ? -8.219 2.910 -10.593 1.00 94.12 99 ARG A N 1
ATOM 787 C CA . ARG A 1 99 ? -6.797 3.225 -10.394 1.00 94.12 99 ARG A CA 1
ATOM 788 C C . ARG A 1 99 ? -6.003 2.019 -9.934 1.00 94.12 99 ARG A C 1
ATOM 790 O O . ARG A 1 99 ? -6.473 1.240 -9.120 1.00 94.12 99 ARG A O 1
ATOM 797 N N . VAL A 1 100 ? -4.741 1.972 -10.338 1.00 97.06 100 VAL A N 1
ATOM 798 C CA . VAL A 1 100 ? -3.769 1.000 -9.834 1.00 97.06 100 VAL A CA 1
ATOM 799 C C . VAL A 1 100 ? -2.797 1.707 -8.902 1.00 97.06 100 VAL A C 1
ATOM 801 O O . VAL A 1 100 ? -2.254 2.770 -9.218 1.00 97.06 100 VAL A O 1
ATOM 804 N N . TYR A 1 101 ? -2.594 1.146 -7.717 1.00 98.31 101 TYR A N 1
ATOM 805 C CA . TYR A 1 101 ? -1.568 1.604 -6.792 1.00 98.31 101 TYR A CA 1
ATOM 806 C C . TYR A 1 101 ? -0.297 0.804 -7.007 1.00 98.31 101 TYR A C 1
ATOM 808 O O . TYR A 1 101 ? -0.241 -0.355 -6.624 1.00 98.31 101 TYR A O 1
ATOM 816 N N . THR A 1 102 ? 0.738 1.441 -7.553 1.00 98.44 102 THR A N 1
ATOM 817 C CA . THR A 1 102 ? 2.093 0.880 -7.578 1.00 98.44 102 THR A CA 1
ATOM 818 C C . THR A 1 102 ? 2.834 1.274 -6.305 1.00 98.44 102 THR A C 1
ATOM 820 O O . THR A 1 102 ? 2.969 2.467 -5.988 1.00 98.44 102 THR A O 1
ATOM 823 N N . ILE A 1 103 ? 3.302 0.274 -5.566 1.00 98.69 103 ILE A N 1
ATOM 824 C CA . ILE A 1 103 ? 3.968 0.425 -4.275 1.00 98.69 103 ILE A CA 1
ATOM 825 C C . ILE A 1 103 ? 5.343 -0.241 -4.350 1.00 98.69 103 ILE A C 1
ATOM 827 O O . ILE A 1 103 ? 5.502 -1.280 -4.980 1.00 98.69 103 ILE A O 1
ATOM 831 N N . LYS A 1 104 ? 6.341 0.387 -3.724 1.00 98.62 104 LYS A N 1
ATOM 832 C CA . LYS A 1 104 ? 7.728 -0.070 -3.665 1.00 98.62 104 LYS A CA 1
ATOM 833 C C . LYS A 1 104 ? 8.192 -0.235 -2.215 1.00 98.62 104 LYS A C 1
ATOM 835 O O . LYS A 1 104 ? 8.131 0.720 -1.432 1.00 98.62 104 LYS A O 1
ATOM 840 N N . ALA A 1 105 ? 8.662 -1.430 -1.884 1.00 98.44 105 ALA A N 1
ATOM 841 C CA . ALA A 1 105 ? 9.349 -1.790 -0.648 1.00 98.44 105 ALA A CA 1
ATOM 842 C C . ALA A 1 105 ? 10.876 -1.638 -0.793 1.00 98.44 105 ALA A C 1
ATOM 844 O O . ALA A 1 105 ? 11.371 -1.224 -1.845 1.00 98.44 105 ALA A O 1
ATOM 845 N N . ARG A 1 106 ? 11.646 -1.921 0.265 1.00 96.88 106 ARG A N 1
ATOM 846 C CA . ARG A 1 106 ? 13.118 -1.833 0.215 1.00 96.88 106 ARG A CA 1
ATOM 847 C C . ARG A 1 106 ? 13.757 -2.998 -0.532 1.00 96.88 106 ARG A C 1
ATOM 849 O O . ARG A 1 106 ? 14.838 -2.815 -1.081 1.00 96.88 106 ARG A O 1
ATOM 856 N N . SER A 1 107 ? 13.109 -4.159 -0.553 1.00 96.94 107 SER A N 1
ATOM 857 C CA . SER A 1 107 ? 13.570 -5.362 -1.249 1.00 96.94 107 SER A CA 1
ATOM 858 C C . SER A 1 107 ? 12.403 -6.123 -1.877 1.00 96.94 107 SER A C 1
ATOM 860 O O . SER A 1 107 ? 11.237 -5.849 -1.576 1.00 96.94 107 SER A O 1
ATOM 862 N N . HIS A 1 108 ? 12.722 -7.075 -2.756 1.00 97.19 108 HIS A N 1
ATOM 863 C CA . HIS A 1 108 ? 11.738 -7.995 -3.320 1.00 97.19 108 HIS A CA 1
ATOM 864 C C . HIS A 1 108 ? 11.073 -8.846 -2.233 1.00 97.19 108 HIS A C 1
ATOM 866 O O . HIS A 1 108 ? 9.849 -8.882 -2.176 1.00 97.19 108 HIS A O 1
ATOM 872 N N . ASP A 1 109 ? 11.851 -9.389 -1.296 1.00 96.88 109 ASP A N 1
ATOM 873 C CA . ASP A 1 109 ? 11.323 -10.165 -0.166 1.00 96.88 109 ASP A CA 1
ATOM 874 C C . ASP A 1 109 ? 10.362 -9.357 0.717 1.00 96.88 109 ASP A C 1
ATOM 876 O O . ASP A 1 109 ? 9.322 -9.862 1.134 1.00 96.88 109 ASP A O 1
ATOM 880 N N . GLU A 1 110 ? 10.669 -8.080 0.990 1.00 97.25 110 GLU A N 1
ATOM 881 C CA . GLU A 1 110 ? 9.762 -7.218 1.756 1.00 97.25 110 GLU A CA 1
ATOM 882 C C . GLU A 1 110 ? 8.463 -6.987 0.970 1.00 97.25 110 GLU A C 1
ATOM 884 O O . GLU A 1 110 ? 7.381 -7.044 1.549 1.00 97.25 110 GLU A O 1
ATOM 889 N N . ALA A 1 111 ? 8.539 -6.779 -0.348 1.00 98.25 111 ALA A N 1
ATOM 890 C CA . ALA A 1 111 ? 7.349 -6.657 -1.189 1.00 98.25 111 ALA A CA 1
ATOM 891 C C . ALA A 1 111 ? 6.518 -7.951 -1.213 1.00 98.25 111 ALA A C 1
ATOM 893 O O . ALA A 1 111 ? 5.301 -7.874 -1.058 1.00 98.25 111 ALA A O 1
ATOM 894 N N . ALA A 1 112 ? 7.159 -9.114 -1.346 1.00 97.94 112 ALA A N 1
ATOM 895 C CA . ALA A 1 112 ? 6.503 -10.419 -1.296 1.00 97.94 112 ALA A CA 1
ATOM 896 C C . ALA A 1 112 ? 5.784 -10.628 0.045 1.00 97.94 112 ALA A C 1
ATOM 898 O O . ALA A 1 112 ? 4.599 -10.945 0.065 1.00 97.94 112 ALA A O 1
ATOM 899 N N . PHE A 1 113 ? 6.452 -10.311 1.158 1.00 97.25 113 PHE A N 1
ATOM 900 C CA . PHE A 1 113 ? 5.854 -10.356 2.493 1.00 97.25 113 PHE A CA 1
ATOM 901 C C . PHE A 1 113 ? 4.607 -9.465 2.614 1.00 97.25 113 PHE A C 1
ATOM 903 O O . PHE A 1 113 ? 3.590 -9.887 3.169 1.00 97.25 113 PHE A O 1
ATOM 910 N N . TRP A 1 114 ? 4.655 -8.237 2.082 1.00 98.25 114 TRP A N 1
ATOM 911 C CA . TRP A 1 114 ? 3.474 -7.369 2.035 1.00 98.25 114 TRP A CA 1
ATOM 912 C C . TRP A 1 114 ? 2.361 -7.981 1.179 1.00 98.25 114 TRP A C 1
ATOM 914 O O . TRP A 1 114 ? 1.213 -7.980 1.613 1.00 98.25 114 TRP A O 1
ATOM 924 N N . VAL A 1 115 ? 2.670 -8.516 -0.004 1.00 98.31 115 VAL A N 1
ATOM 925 C CA . VAL A 1 115 ? 1.674 -9.136 -0.895 1.00 98.31 115 VAL A CA 1
ATOM 926 C C . VAL A 1 115 ? 0.992 -10.326 -0.221 1.00 98.31 115 VAL A C 1
ATOM 928 O O . VAL A 1 115 ? -0.237 -10.350 -0.171 1.00 98.31 115 VAL A O 1
ATOM 931 N N . ASP A 1 116 ? 1.750 -11.244 0.379 1.00 97.50 116 ASP A N 1
ATOM 932 C CA . ASP A 1 116 ? 1.208 -12.418 1.075 1.00 97.50 116 ASP A CA 1
ATOM 933 C C . ASP A 1 116 ? 0.263 -12.024 2.215 1.00 97.50 116 ASP A C 1
ATOM 935 O O . ASP A 1 116 ? -0.843 -12.558 2.351 1.00 97.50 116 ASP A O 1
ATOM 939 N N . ALA A 1 117 ? 0.665 -11.034 3.013 1.00 96.69 117 ALA A N 1
ATOM 940 C CA . ALA A 1 117 ? -0.148 -10.525 4.106 1.00 96.69 117 ALA A CA 1
ATOM 941 C C . ALA A 1 117 ? -1.445 -9.865 3.620 1.00 96.69 117 ALA A C 1
ATOM 943 O O . ALA A 1 117 ? -2.504 -10.036 4.232 1.00 96.69 117 ALA A O 1
ATOM 944 N N . LEU A 1 118 ? -1.377 -9.100 2.528 1.00 97.56 118 LEU A N 1
ATOM 945 C CA . LEU A 1 118 ? -2.544 -8.430 1.961 1.00 97.56 118 LEU A CA 1
ATOM 946 C C . LEU A 1 118 ? -3.509 -9.424 1.310 1.00 97.56 118 LEU A C 1
ATOM 948 O O . LEU A 1 118 ? -4.714 -9.303 1.527 1.00 97.56 118 LEU A O 1
ATOM 952 N N . LEU A 1 119 ? -3.000 -10.427 0.590 1.00 97.38 119 LEU A N 1
ATOM 953 C CA . LEU A 1 119 ? -3.802 -11.505 0.005 1.00 97.38 119 LEU A CA 1
ATOM 954 C C . LEU A 1 119 ? -4.512 -12.325 1.086 1.00 97.38 119 LEU A C 1
ATOM 956 O O . LEU A 1 119 ? -5.707 -12.597 0.979 1.00 97.38 119 LEU A O 1
ATOM 960 N N . TRP A 1 120 ? -3.812 -12.658 2.173 1.00 95.69 120 TRP A N 1
ATOM 961 C CA . TRP A 1 120 ? -4.416 -13.373 3.297 1.00 95.69 120 TRP A CA 1
ATOM 962 C C . TRP A 1 120 ? -5.595 -12.597 3.910 1.00 95.69 120 TRP A C 1
ATOM 964 O O . TRP A 1 120 ? -6.632 -13.183 4.217 1.00 95.69 120 TRP A O 1
ATOM 974 N N . ARG A 1 121 ? -5.483 -11.266 4.022 1.00 95.56 121 ARG A N 1
ATOM 975 C CA . ARG A 1 121 ? -6.572 -10.389 4.496 1.00 95.56 121 ARG A CA 1
ATOM 976 C C . ARG A 1 121 ? -7.689 -10.204 3.477 1.00 95.56 121 ARG A C 1
ATOM 978 O O . ARG A 1 121 ? -8.851 -10.128 3.869 1.00 95.56 121 ARG A O 1
ATOM 985 N N . GLN A 1 122 ? -7.355 -10.134 2.191 1.00 96.06 122 GLN A N 1
ATOM 986 C CA . GLN A 1 122 ? -8.336 -10.085 1.105 1.00 96.06 122 GLN A CA 1
ATOM 987 C C . GLN A 1 122 ? -9.216 -11.343 1.106 1.00 96.06 122 GLN A C 1
ATOM 989 O O . GLN A 1 122 ? -10.426 -11.233 0.932 1.00 96.06 122 GLN A O 1
ATOM 994 N N . ALA A 1 123 ? -8.638 -12.508 1.410 1.00 94.69 123 ALA A N 1
ATOM 995 C CA . ALA A 1 123 ? -9.356 -13.773 1.568 1.00 94.69 123 ALA A CA 1
ATOM 996 C C . ALA A 1 123 ? -10.157 -13.898 2.887 1.00 94.69 123 ALA A C 1
ATOM 998 O O . ALA A 1 123 ? -10.726 -14.953 3.158 1.00 94.69 123 ALA A O 1
ATOM 999 N N . GLY A 1 124 ? -10.211 -12.848 3.717 1.00 91.00 124 GLY A N 1
ATOM 1000 C CA . GLY A 1 124 ? -10.958 -12.839 4.980 1.00 91.00 124 GLY A CA 1
ATOM 1001 C C . GLY A 1 124 ? -10.139 -13.199 6.223 1.00 91.00 124 GLY A C 1
ATOM 1002 O O . GLY A 1 124 ? -10.718 -13.427 7.283 1.00 91.00 124 GLY A O 1
ATOM 1003 N N . GLY A 1 125 ? -8.807 -13.239 6.134 1.00 87.69 125 GLY A N 1
ATOM 1004 C CA . GLY A 1 125 ? -7.938 -13.440 7.292 1.00 87.69 125 GLY A CA 1
ATOM 1005 C C . GLY A 1 125 ? -8.098 -12.341 8.350 1.00 87.69 125 GLY A C 1
ATOM 1006 O O . GLY A 1 125 ? -7.949 -11.150 8.060 1.00 87.69 125 GLY A O 1
ATOM 1007 N N . VAL A 1 126 ? -8.372 -12.739 9.596 1.00 80.38 126 VAL A N 1
ATOM 1008 C CA . VAL A 1 126 ? -8.551 -11.833 10.741 1.00 80.38 126 VAL A CA 1
ATOM 1009 C C . VAL A 1 126 ? -7.396 -12.005 11.717 1.00 80.38 126 VAL A C 1
ATOM 1011 O O . VAL A 1 126 ? -7.129 -13.110 12.179 1.00 80.38 126 VAL A O 1
ATOM 1014 N N . VAL A 1 127 ? -6.731 -10.905 12.073 1.00 81.50 127 VAL A N 1
ATOM 1015 C CA . VAL A 1 127 ? -5.757 -10.923 13.172 1.00 81.50 127 VAL A CA 1
ATOM 1016 C C . VAL A 1 127 ? -6.507 -10.875 14.493 1.00 81.50 127 VAL A C 1
ATOM 1018 O O . VAL A 1 127 ? -7.230 -9.917 14.769 1.00 81.50 127 VAL A O 1
ATOM 1021 N N . THR A 1 128 ? -6.288 -11.877 15.338 1.00 66.12 128 THR A N 1
ATOM 1022 C CA . THR A 1 128 ? -6.675 -11.820 16.747 1.00 66.12 128 THR A CA 1
ATOM 1023 C C . THR A 1 128 ? -5.758 -10.835 17.463 1.00 66.12 128 THR A C 1
ATOM 1025 O O . THR A 1 128 ? -4.644 -11.181 17.856 1.00 66.12 128 THR A O 1
ATOM 1028 N N . GLN A 1 129 ? -6.203 -9.590 17.618 1.00 55.72 129 GLN A N 1
ATOM 1029 C CA . GLN A 1 129 ? -5.512 -8.622 18.464 1.00 55.72 129 GLN A CA 1
ATOM 1030 C C . GLN A 1 129 ? -5.465 -9.181 19.892 1.00 55.72 129 GLN A C 1
ATOM 1032 O O . GLN A 1 129 ? -6.508 -9.389 20.515 1.00 55.72 129 GLN A O 1
ATOM 1037 N N . LYS A 1 130 ? -4.267 -9.405 20.446 1.00 48.75 130 LYS A N 1
ATOM 1038 C CA . LYS A 1 130 ? -4.139 -9.429 21.906 1.00 48.75 130 LYS A CA 1
ATOM 1039 C C . LYS A 1 130 ? -4.511 -8.028 22.373 1.00 48.75 130 LYS A C 1
ATOM 1041 O O . LYS A 1 130 ? -3.846 -7.072 21.983 1.00 48.75 130 LYS A O 1
ATOM 1046 N N . SER A 1 131 ? -5.595 -7.922 23.143 1.00 33.38 131 SER A N 1
ATOM 1047 C CA . SER A 1 131 ? -6.033 -6.681 23.788 1.00 33.38 131 SER A CA 1
ATOM 1048 C C . SER A 1 131 ? -4.811 -5.905 24.288 1.00 33.38 131 SER A C 1
ATOM 1050 O O . SER A 1 131 ? -4.047 -6.469 25.078 1.00 33.38 131 SER A O 1
ATOM 1052 N N . PRO A 1 132 ? -4.575 -4.660 23.844 1.00 42.81 132 PRO A N 1
ATOM 1053 C CA . PRO A 1 132 ? -3.478 -3.882 24.376 1.00 42.81 132 PRO A CA 1
ATOM 1054 C C . PRO A 1 132 ? -3.820 -3.546 25.826 1.00 42.81 132 PRO A C 1
ATOM 1056 O O . PRO A 1 132 ? -4.696 -2.731 26.108 1.00 42.81 132 PRO A O 1
ATOM 1059 N N . ASP A 1 133 ? -3.132 -4.211 26.748 1.00 36.38 133 ASP A N 1
ATOM 1060 C CA . ASP A 1 133 ? -2.958 -3.741 28.113 1.00 36.38 133 ASP A CA 1
ATOM 1061 C C . ASP A 1 133 ? -2.4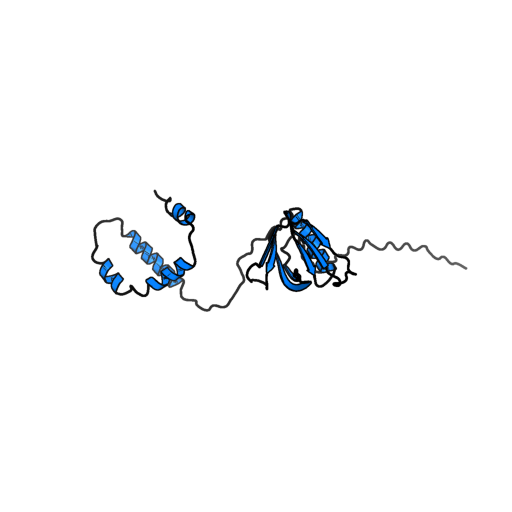91 -2.275 28.041 1.00 36.38 133 ASP A C 1
ATOM 1063 O O . ASP A 1 133 ? -1.449 -1.954 27.456 1.00 36.38 133 ASP A O 1
ATOM 1067 N N . VAL A 1 134 ? -3.319 -1.364 28.559 1.00 43.72 134 VAL A N 1
ATOM 1068 C CA . VAL A 1 134 ? -3.071 0.082 28.624 1.00 43.72 134 VAL A CA 1
ATOM 1069 C C . VAL A 1 134 ? -2.018 0.332 29.702 1.00 43.72 134 VAL A C 1
ATOM 1071 O O . VAL A 1 134 ? -2.271 0.921 30.748 1.00 43.72 134 VAL A O 1
ATOM 1074 N N . SER A 1 135 ? -0.797 -0.138 29.479 1.00 40.69 135 SER A N 1
ATOM 1075 C CA . SER A 1 135 ? 0.298 0.061 30.417 1.00 40.69 135 SER A CA 1
ATOM 1076 C C . SER A 1 135 ? 1.631 0.110 29.678 1.00 40.69 135 SER A C 1
ATOM 1078 O O . SER A 1 135 ? 2.414 -0.832 29.657 1.00 40.69 135 SER A O 1
ATOM 1080 N N . LYS A 1 136 ? 1.896 1.273 29.064 1.00 38.81 136 LYS A N 1
ATOM 1081 C CA . LYS A 1 136 ? 3.189 1.998 29.073 1.00 38.81 136 LYS A CA 1
ATOM 1082 C C . LYS A 1 136 ? 3.215 3.046 27.959 1.00 38.81 136 LYS A C 1
ATOM 1084 O O . LYS A 1 136 ? 3.822 2.864 26.912 1.00 38.81 136 LYS A O 1
ATOM 1089 N N . GLN A 1 137 ? 2.685 4.228 28.259 1.00 34.47 137 GLN A N 1
ATOM 1090 C CA . GLN A 1 137 ? 3.247 5.455 27.697 1.00 34.47 137 GLN A CA 1
ATOM 1091 C C . GLN A 1 137 ? 3.455 6.456 28.829 1.00 34.47 137 GLN A C 1
ATOM 1093 O O . GLN A 1 137 ? 2.689 7.390 29.050 1.00 34.47 137 GLN A O 1
ATOM 1098 N N . LYS A 1 138 ? 4.527 6.206 29.586 1.00 31.64 138 LYS A N 1
ATOM 1099 C CA . LYS A 1 138 ? 5.068 7.096 30.611 1.00 31.64 138 LYS A CA 1
ATOM 1100 C C . LYS A 1 138 ? 5.628 8.341 29.914 1.00 31.64 138 LYS A C 1
ATOM 1102 O O . LYS A 1 138 ? 6.817 8.420 29.622 1.00 31.64 138 LYS A O 1
ATOM 1107 N N . ARG A 1 139 ? 4.769 9.319 29.621 1.00 30.67 139 ARG A N 1
ATOM 1108 C CA . ARG A 1 139 ? 5.201 10.715 29.531 1.00 30.67 139 ARG A CA 1
ATOM 1109 C C . ARG A 1 139 ? 5.095 11.299 30.928 1.00 30.67 139 ARG A C 1
ATOM 1111 O O . ARG A 1 139 ? 4.015 11.405 31.490 1.00 30.67 139 ARG A O 1
ATOM 1118 N N . VAL A 1 140 ? 6.265 11.599 31.474 1.00 38.91 140 VAL A N 1
ATOM 1119 C CA . VAL A 1 140 ? 6.496 12.303 32.731 1.00 38.91 140 VAL A CA 1
ATOM 1120 C C . VAL A 1 140 ? 5.583 13.530 32.804 1.00 38.91 140 VAL A C 1
ATOM 1122 O O . VAL A 1 140 ? 5.814 14.514 32.108 1.00 38.91 140 VAL A O 1
ATOM 1125 N N . ILE A 1 141 ? 4.553 13.469 33.646 1.00 33.06 141 ILE A N 1
ATOM 1126 C CA . ILE A 1 141 ? 3.867 14.647 34.172 1.00 33.06 141 ILE A CA 1
ATOM 1127 C C . ILE A 1 141 ? 3.909 14.489 35.687 1.00 33.06 141 ILE A C 1
ATOM 1129 O O . ILE A 1 141 ? 3.202 13.672 36.266 1.00 33.06 141 ILE A O 1
ATOM 1133 N N . LYS A 1 142 ? 4.818 15.241 36.313 1.00 37.66 142 LYS A N 1
ATOM 1134 C CA . LYS A 1 142 ? 4.749 15.561 37.739 1.00 37.66 142 LYS A CA 1
ATOM 1135 C C . LYS A 1 142 ? 3.402 16.235 37.996 1.00 37.66 142 LYS A C 1
ATOM 1137 O O . LYS A 1 142 ? 3.164 17.275 37.389 1.00 37.66 142 LYS A O 1
ATOM 1142 N N . ALA A 1 143 ? 2.588 15.678 38.888 1.00 33.72 143 ALA A N 1
ATOM 1143 C CA . ALA A 1 143 ? 1.690 16.411 39.787 1.00 33.72 143 ALA A CA 1
ATOM 1144 C C . ALA A 1 143 ? 0.886 15.411 40.636 1.00 33.72 143 ALA A C 1
ATOM 1146 O O . ALA A 1 143 ? -0.310 15.215 40.432 1.00 33.72 143 ALA A O 1
ATOM 1147 N N . ASP A 1 144 ? 1.549 14.797 41.614 1.00 46.22 144 ASP A N 1
ATOM 1148 C CA . ASP A 1 144 ? 0.857 14.313 42.807 1.00 46.22 144 ASP A CA 1
ATOM 1149 C C . ASP A 1 144 ? 0.352 15.545 43.571 1.00 46.22 144 ASP A C 1
ATOM 1151 O O . ASP A 1 144 ? 1.173 16.334 44.042 1.00 46.22 144 ASP A O 1
ATOM 1155 N N . LYS A 1 145 ? -0.976 15.747 43.581 1.00 42.47 145 LYS A N 1
ATOM 1156 C CA . LYS A 1 145 ? -1.806 16.591 44.485 1.00 42.47 145 LYS A CA 1
ATOM 1157 C C . LYS A 1 145 ? -3.134 16.972 43.804 1.00 42.47 145 LYS A C 1
ATOM 1159 O O . LYS A 1 145 ? -3.413 18.139 43.566 1.00 42.47 145 LYS A O 1
ATOM 1164 N N . SER A 1 146 ? -3.952 15.998 43.413 1.00 43.00 146 SER A N 1
ATOM 1165 C CA . SER A 1 146 ? -5.330 16.300 42.964 1.00 43.00 146 SER A CA 1
ATOM 1166 C C . SER A 1 146 ? -6.343 15.202 43.275 1.00 43.00 146 SER A C 1
ATOM 1168 O O . SER A 1 146 ? -7.542 15.457 43.275 1.00 43.00 146 SER A O 1
ATOM 1170 N N . THR A 1 147 ? -5.882 13.997 43.605 1.00 51.34 147 THR A N 1
ATOM 1171 C CA . THR A 1 147 ? -6.765 12.850 43.822 1.00 51.34 147 THR A CA 1
ATOM 1172 C C . THR A 1 147 ? -7.523 12.924 45.146 1.00 51.34 147 THR A C 1
ATOM 1174 O O . THR A 1 147 ? -8.695 12.568 45.185 1.00 51.34 147 THR A O 1
ATOM 1177 N N . GLU A 1 148 ? -6.908 13.449 46.208 1.00 48.50 148 GLU A N 1
ATOM 1178 C CA . GLU A 1 148 ? -7.555 13.500 47.527 1.00 48.50 148 GLU A CA 1
ATOM 1179 C C . GLU A 1 148 ? -8.488 14.708 47.680 1.00 48.50 148 GLU A C 1
ATOM 1181 O O . GLU A 1 148 ? -9.573 14.574 48.233 1.00 48.50 148 GLU A O 1
ATOM 1186 N N . GLU A 1 149 ? -8.155 15.858 47.085 1.00 44.50 149 GLU A N 1
ATOM 1187 C CA . GLU A 1 149 ? -9.062 17.017 47.058 1.00 44.50 149 GLU A CA 1
ATOM 1188 C C . GLU A 1 149 ? -10.307 16.756 46.193 1.00 44.50 149 GLU A C 1
ATOM 1190 O O . GLU A 1 149 ? -11.404 17.184 46.552 1.00 44.50 149 GLU A O 1
ATOM 1195 N N . ALA A 1 150 ? -10.173 16.001 45.094 1.00 48.62 150 ALA A N 1
ATOM 1196 C CA . ALA A 1 150 ? -11.307 15.612 44.255 1.00 48.62 150 ALA A CA 1
ATOM 1197 C C . ALA A 1 150 ? -12.250 14.619 44.957 1.00 48.62 150 ALA A C 1
ATOM 1199 O O . ALA A 1 150 ? -13.467 14.711 44.790 1.00 48.62 150 ALA A O 1
ATOM 1200 N N . LYS A 1 151 ? -11.711 13.707 45.779 1.00 54.25 151 LYS A N 1
ATOM 1201 C CA . LYS A 1 151 ? -12.528 12.807 46.610 1.00 54.25 151 LYS A CA 1
ATOM 1202 C C . LYS A 1 151 ? -13.296 13.574 47.681 1.00 54.25 151 LYS A C 1
ATOM 1204 O O . LYS A 1 151 ? -14.503 13.396 47.787 1.00 54.25 151 LYS A O 1
ATOM 1209 N N . VAL A 1 152 ? -12.637 14.500 48.383 1.00 58.84 152 VAL A N 1
ATOM 1210 C CA . VAL A 1 152 ? -13.285 15.345 49.404 1.00 58.84 152 VAL A CA 1
ATOM 1211 C C . VAL A 1 152 ? -14.398 16.206 48.795 1.00 58.84 152 VAL A C 1
ATOM 1213 O O . VAL A 1 152 ? -15.428 16.419 49.432 1.00 58.84 152 VAL A O 1
ATOM 1216 N N . TYR A 1 153 ? -14.234 16.680 47.554 1.00 42.88 153 TYR A N 1
ATOM 1217 C CA . TYR A 1 153 ? -15.273 17.456 46.873 1.00 42.88 153 TYR A CA 1
ATOM 1218 C C . TYR A 1 153 ? -16.503 16.608 46.513 1.00 42.88 153 TYR A C 1
ATOM 1220 O O . TYR A 1 153 ? -17.629 17.066 46.702 1.00 42.88 153 TYR A O 1
ATOM 1228 N N . ASN A 1 154 ? -16.302 15.369 46.052 1.00 45.12 154 ASN A N 1
ATOM 1229 C CA . ASN A 1 154 ? -17.399 14.456 45.716 1.00 45.12 154 ASN A CA 1
ATOM 1230 C C . ASN A 1 154 ? -18.112 13.924 46.967 1.00 45.12 154 ASN A C 1
ATOM 1232 O O . ASN A 1 154 ? -19.337 13.955 47.016 1.00 45.12 154 ASN A O 1
ATOM 1236 N N . GLU A 1 155 ? -17.378 13.562 48.021 1.00 49.88 155 GLU A N 1
ATOM 1237 C CA . GLU A 1 155 ? -17.979 13.137 49.295 1.00 49.88 155 GLU A CA 1
ATOM 1238 C C . GLU A 1 155 ? -18.783 14.267 49.953 1.00 49.88 155 GLU A C 1
ATOM 1240 O O . GLU A 1 155 ? -19.860 14.046 50.512 1.00 49.88 155 GLU A O 1
ATOM 1245 N N . ARG A 1 156 ? -18.301 15.512 49.850 1.00 50.97 156 ARG A N 1
ATOM 1246 C CA . ARG A 1 156 ? -19.021 16.679 50.374 1.00 50.97 156 ARG A CA 1
ATOM 1247 C C . ARG A 1 156 ? -20.229 17.055 49.511 1.00 50.97 156 ARG A C 1
ATOM 1249 O O . ARG A 1 156 ? -21.220 17.533 50.061 1.00 50.97 156 ARG A O 1
ATOM 1256 N N . LEU A 1 157 ? -20.183 16.813 48.198 1.00 44.75 157 LEU A N 1
ATOM 1257 C CA . LEU A 1 157 ? -21.334 16.957 47.300 1.00 44.75 157 LEU A CA 1
ATOM 1258 C C . LEU A 1 157 ? -22.410 15.908 47.587 1.00 44.75 157 LEU A C 1
ATOM 1260 O O . LEU A 1 157 ? -23.574 16.280 47.711 1.00 44.75 157 LEU A O 1
ATOM 1264 N N . ASP A 1 158 ? -22.037 14.645 47.782 1.00 46.16 158 ASP A N 1
ATOM 1265 C CA . ASP A 1 158 ? -22.983 13.576 48.125 1.00 46.16 158 ASP A CA 1
ATOM 1266 C C . ASP A 1 158 ? -23.605 13.796 49.510 1.00 46.16 158 ASP A C 1
ATOM 1268 O O . ASP A 1 158 ? -24.812 13.619 49.696 1.00 46.16 158 ASP A O 1
ATOM 1272 N N . SER A 1 159 ? -22.821 14.306 50.466 1.00 50.22 159 SER A N 1
ATOM 1273 C CA . SER A 1 159 ? -23.335 14.748 51.767 1.00 50.22 159 SER A CA 1
ATOM 1274 C C . SER A 1 159 ? -24.321 15.920 51.637 1.00 50.22 159 SER A C 1
ATOM 1276 O O . SER A 1 159 ? -25.367 15.917 52.287 1.00 50.22 159 SER A O 1
ATOM 1278 N N . MET A 1 160 ? -24.053 16.896 50.759 1.00 43.25 160 MET A N 1
ATOM 1279 C CA . MET A 1 160 ? -24.967 18.022 50.510 1.00 43.25 160 MET A CA 1
ATOM 1280 C C . MET A 1 160 ? -26.230 17.627 49.732 1.00 43.25 160 MET A C 1
ATOM 1282 O O . MET A 1 160 ? -27.280 18.244 49.926 1.00 43.25 160 MET A O 1
ATOM 1286 N N . LEU A 1 161 ? -26.146 16.622 48.859 1.00 44.69 161 LEU A N 1
ATOM 1287 C CA . LEU A 1 161 ? -27.269 16.128 48.058 1.00 44.69 161 LEU A CA 1
ATOM 1288 C C . LEU A 1 161 ? -28.181 15.190 48.863 1.00 44.69 161 LEU A C 1
ATOM 1290 O O . LEU A 1 161 ? -29.399 15.227 48.681 1.00 44.69 161 LEU A O 1
ATOM 1294 N N . SER A 1 162 ? -27.632 14.438 49.822 1.00 44.06 162 SER A N 1
ATOM 1295 C CA . SER A 1 162 ? -28.401 13.561 50.720 1.00 44.06 162 SER A CA 1
ATOM 1296 C C . SER A 1 162 ? -29.340 14.329 51.671 1.00 44.06 162 SER A C 1
ATOM 1298 O O . SER A 1 162 ? -30.390 13.822 52.065 1.00 44.06 162 SER A O 1
ATOM 1300 N N . VAL A 1 163 ? -29.048 15.602 51.970 1.00 44.94 163 VAL A N 1
ATOM 1301 C CA . VAL A 1 163 ? -29.867 16.444 52.871 1.00 44.94 163 VAL A CA 1
ATOM 1302 C C . VAL A 1 163 ? -31.152 16.989 52.209 1.00 44.94 163 VAL A C 1
ATOM 1304 O O . VAL A 1 163 ? -32.001 17.558 52.891 1.00 44.94 163 VAL A O 1
ATOM 1307 N N . LYS A 1 164 ? -31.385 16.790 50.902 1.00 44.19 164 LYS A N 1
ATOM 1308 C CA . LYS A 1 164 ? -32.546 17.370 50.188 1.00 44.19 164 LYS A CA 1
ATOM 1309 C C . LYS A 1 164 ? -33.618 16.360 49.766 1.00 44.19 164 LYS A C 1
ATOM 1311 O O . LYS A 1 164 ? -34.059 16.340 48.622 1.00 44.19 164 LYS A O 1
ATOM 1316 N N . ARG A 1 165 ? -34.148 15.619 50.740 1.00 41.78 165 ARG A N 1
ATOM 1317 C CA . ARG A 1 165 ? -35.553 15.168 50.729 1.00 41.78 165 ARG A CA 1
ATOM 1318 C C . ARG A 1 165 ? -36.283 15.845 51.886 1.00 41.78 165 ARG A C 1
ATOM 1320 O O . ARG A 1 165 ? -36.483 15.256 52.937 1.00 41.78 165 ARG A O 1
ATOM 1327 N N . GLY A 1 166 ? -36.612 17.122 51.706 1.00 33.53 166 GLY A N 1
ATOM 1328 C CA . GLY A 1 166 ? -37.268 17.912 52.746 1.00 33.53 166 GLY A CA 1
ATOM 1329 C C . GLY A 1 166 ? -37.345 19.401 52.424 1.00 33.53 166 GLY A C 1
ATOM 1330 O O . GLY A 1 166 ? -36.567 20.176 52.950 1.00 33.53 166 GLY A O 1
ATOM 1331 N N . ALA A 1 167 ? -38.293 19.753 51.555 1.00 35.69 167 ALA A N 1
ATOM 1332 C CA . ALA A 1 167 ? -39.112 20.969 51.585 1.00 35.69 167 ALA A CA 1
ATOM 1333 C C . ALA A 1 167 ? -38.489 22.404 51.508 1.00 35.69 167 ALA A C 1
ATOM 1335 O O . ALA A 1 167 ? -37.569 22.784 52.218 1.00 35.69 167 ALA A O 1
ATOM 1336 N N . HIS A 1 168 ? -39.171 23.223 50.689 1.00 33.16 168 HIS A N 1
ATOM 1337 C CA . HIS A 1 168 ? -39.289 24.697 50.641 1.00 33.16 168 HIS A CA 1
ATOM 1338 C C . HIS A 1 168 ? -38.194 25.599 50.007 1.00 33.16 168 HIS A C 1
ATOM 1340 O O . HIS A 1 168 ? -37.109 25.820 50.528 1.00 33.16 168 HIS A O 1
ATOM 1346 N N . SER A 1 169 ? -38.603 26.191 48.869 1.00 48.88 169 SER A N 1
ATOM 1347 C CA . SER A 1 169 ? -38.372 27.552 48.336 1.00 48.88 169 SER A CA 1
ATOM 1348 C C . SER A 1 169 ? -37.199 28.384 48.876 1.00 48.88 169 SER A C 1
ATOM 1350 O O . SER A 1 169 ? -37.279 28.915 49.976 1.00 48.88 169 SER A O 1
ATOM 1352 N N . MET A 1 170 ? -36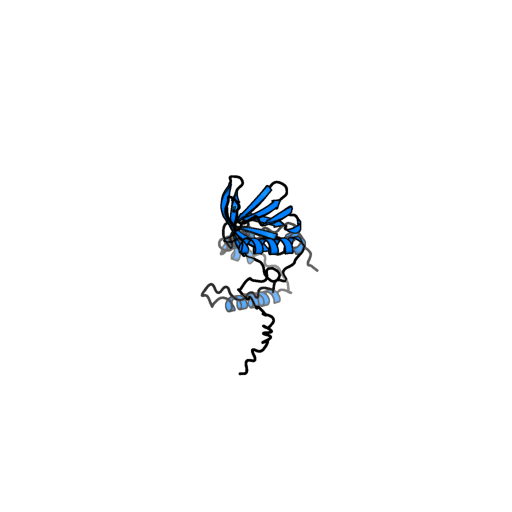.209 28.667 48.017 1.00 39.00 170 MET A N 1
ATOM 1353 C CA . MET A 1 170 ? -35.185 29.708 48.226 1.00 39.00 170 MET A CA 1
ATOM 1354 C C . MET A 1 170 ? -34.737 30.325 46.882 1.00 39.00 170 MET A C 1
ATOM 1356 O O . MET A 1 170 ? -33.596 30.176 46.448 1.00 39.00 170 MET A O 1
ATOM 1360 N N . ALA A 1 171 ? -35.635 31.045 46.206 1.00 43.44 171 ALA A N 1
ATOM 1361 C CA . ALA A 1 171 ? -35.295 31.846 45.025 1.00 43.44 171 ALA A CA 1
ATOM 1362 C C . ALA A 1 171 ? -34.308 33.034 45.237 1.00 43.44 171 ALA A C 1
ATOM 1364 O O . ALA A 1 171 ? -33.762 33.480 44.229 1.00 43.44 171 ALA A O 1
ATOM 1365 N N . PRO A 1 172 ? -33.978 33.552 46.449 1.00 45.31 172 PRO A N 1
ATOM 1366 C CA . PRO A 1 172 ? -33.079 34.710 46.535 1.00 45.31 172 PRO A CA 1
ATOM 1367 C C . PRO A 1 172 ? -31.585 34.387 46.720 1.00 45.31 172 PRO A C 1
ATOM 1369 O O . PRO A 1 172 ? -30.758 35.272 46.520 1.00 45.31 172 PRO A O 1
ATOM 1372 N N . VAL A 1 173 ? -31.189 33.153 47.064 1.00 50.69 173 VAL A N 1
ATOM 1373 C CA . VAL A 1 173 ? -29.775 32.854 47.407 1.00 50.69 173 VAL A CA 1
ATOM 1374 C C . VAL A 1 173 ? -28.926 32.448 46.191 1.00 50.69 173 VAL A C 1
ATOM 1376 O O . VAL A 1 173 ? -27.708 32.608 46.200 1.00 50.69 173 VAL A O 1
ATOM 1379 N N . LEU A 1 174 ? -29.543 31.998 45.091 1.00 41.78 174 LEU A N 1
ATOM 1380 C CA . LEU A 1 174 ? -28.803 31.669 43.862 1.00 41.78 174 LEU A CA 1
ATOM 1381 C C . LEU A 1 174 ? -28.346 32.916 43.080 1.00 41.78 174 LEU A C 1
ATOM 1383 O O . LEU A 1 174 ? -27.352 32.860 42.354 1.00 41.78 174 LEU A O 1
ATOM 1387 N N . GLY A 1 175 ? -29.056 34.040 43.228 1.00 41.00 175 GLY A N 1
ATOM 1388 C CA . GLY A 1 175 ? -28.794 35.270 42.473 1.00 41.00 175 GLY A CA 1
ATOM 1389 C C . GLY A 1 175 ? -27.519 35.999 42.902 1.00 41.00 175 GLY A C 1
ATOM 1390 O O . GLY A 1 175 ? -26.816 36.566 42.066 1.00 41.00 175 GLY A O 1
ATOM 1391 N N . THR A 1 176 ? -27.165 35.940 44.186 1.00 47.03 176 THR A N 1
ATOM 1392 C CA . THR A 1 176 ? -25.984 36.629 44.728 1.00 47.03 176 THR A CA 1
ATOM 1393 C C . THR A 1 176 ? -24.683 35.858 44.496 1.00 47.03 176 THR A C 1
ATOM 1395 O O . THR A 1 176 ? -23.640 36.481 44.314 1.00 47.03 176 THR A O 1
ATOM 1398 N N . TRP A 1 177 ? -24.722 34.523 44.383 1.00 47.41 177 TRP A N 1
ATOM 1399 C CA . TRP A 1 177 ? -23.516 33.722 44.115 1.00 47.41 177 TRP A CA 1
ATOM 1400 C C . TRP A 1 177 ? -23.105 33.707 42.629 1.00 47.41 177 TRP A C 1
ATOM 1402 O O . TRP A 1 177 ? -21.914 33.708 42.305 1.00 47.41 177 TRP A O 1
ATOM 1412 N N . LEU A 1 178 ? -24.071 33.765 41.703 1.00 45.91 178 LEU A N 1
ATOM 1413 C CA . LEU A 1 178 ? -23.804 33.788 40.256 1.00 45.91 178 LEU A CA 1
ATOM 1414 C C . LEU A 1 178 ? -23.193 35.111 39.761 1.00 45.91 178 LEU A C 1
ATOM 1416 O O . LEU A 1 178 ? -22.487 35.109 38.751 1.00 45.91 178 LEU A O 1
ATOM 1420 N N . ASN A 1 179 ? -23.400 36.219 40.479 1.00 47.50 179 ASN A N 1
ATOM 1421 C CA . ASN A 1 179 ? -22.854 37.522 40.088 1.00 47.50 17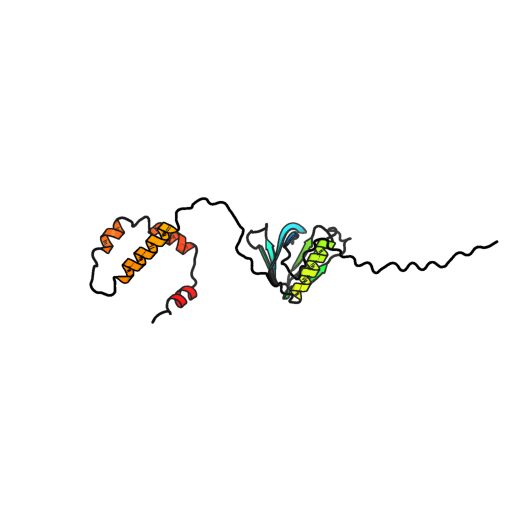9 ASN A CA 1
ATOM 1422 C C . ASN A 1 179 ? -21.367 37.689 40.464 1.00 47.50 179 ASN A C 1
ATOM 1424 O O . ASN A 1 179 ? -20.656 38.474 39.847 1.00 47.50 179 ASN A O 1
ATOM 1428 N N . GLN A 1 180 ? -20.861 36.904 41.423 1.00 49.84 180 GLN A N 1
ATOM 1429 C CA . GLN A 1 180 ? -19.481 37.033 41.910 1.00 49.84 180 GLN A CA 1
ATOM 1430 C C . GLN A 1 180 ? -18.484 36.070 41.237 1.00 49.84 180 GLN A C 1
ATOM 1432 O O . GLN A 1 180 ? -17.278 36.239 41.377 1.00 49.84 180 GLN A O 1
ATOM 1437 N N . ASN A 1 181 ? -18.963 35.098 40.447 1.00 47.56 181 ASN A N 1
ATOM 1438 C CA . ASN A 1 181 ? -18.118 34.114 39.745 1.00 47.56 181 ASN A CA 1
ATOM 1439 C C . ASN A 1 181 ? -18.494 33.893 38.260 1.00 47.56 181 ASN A C 1
ATOM 1441 O O . ASN A 1 181 ? -18.011 32.959 37.611 1.00 47.56 181 ASN A O 1
ATOM 1445 N N . GLY A 1 182 ? -19.337 34.759 37.686 1.00 44.78 182 GLY A N 1
ATOM 1446 C CA . GLY A 1 182 ? -19.965 34.560 36.374 1.00 44.78 182 GLY A CA 1
ATOM 1447 C C . GLY A 1 182 ? -19.040 34.585 35.146 1.00 44.78 182 GLY A C 1
ATOM 1448 O O . GLY A 1 182 ? -19.446 34.121 34.077 1.00 44.78 182 GLY A O 1
ATOM 1449 N N . GLU A 1 183 ? -17.807 35.085 35.245 1.00 49.81 183 GLU A N 1
ATOM 1450 C CA . GLU A 1 183 ? -16.883 35.129 34.095 1.00 49.81 183 GLU A CA 1
ATOM 1451 C C . GLU A 1 183 ? -15.976 33.896 33.981 1.00 49.81 183 GLU A C 1
ATOM 1453 O O . GLU A 1 183 ? -15.602 33.494 32.876 1.00 49.81 183 GLU A O 1
ATOM 1458 N N . ARG A 1 184 ? -15.686 33.212 35.094 1.00 49.47 184 ARG A N 1
ATOM 1459 C CA . ARG A 1 184 ? -14.769 32.058 35.094 1.00 49.47 184 ARG A CA 1
ATOM 1460 C C . ARG A 1 184 ? -15.463 30.744 34.717 1.00 49.47 184 ARG A C 1
ATOM 1462 O O . ARG A 1 184 ? -14.835 29.859 34.136 1.00 49.47 184 ARG A O 1
ATOM 1469 N N . VAL A 1 185 ? -16.774 30.646 34.947 1.00 48.88 185 VAL A N 1
ATOM 1470 C CA . VAL A 1 185 ? -17.583 29.452 34.627 1.00 48.88 185 VAL A CA 1
ATOM 1471 C C . VAL A 1 185 ? -17.979 29.406 33.139 1.00 48.88 185 VAL A C 1
ATOM 1473 O O . VAL A 1 185 ? -18.020 28.334 32.530 1.00 48.88 185 VAL A O 1
ATOM 1476 N N . ARG A 1 186 ? -18.139 30.565 32.481 1.00 49.00 186 ARG A N 1
ATOM 1477 C CA . ARG A 1 186 ? -18.481 30.651 31.043 1.00 49.00 186 ARG A CA 1
ATOM 1478 C C . ARG A 1 186 ? -17.330 30.274 30.094 1.00 49.00 186 ARG A C 1
ATOM 1480 O O . ARG A 1 186 ? -17.552 30.047 28.900 1.00 49.00 186 ARG A O 1
ATOM 1487 N N . GLY A 1 187 ? -16.095 30.202 30.594 1.00 46.12 187 GLY A N 1
ATOM 1488 C CA . GLY A 1 187 ? -14.923 29.784 29.816 1.00 46.12 187 GLY A CA 1
ATOM 1489 C C . GLY A 1 187 ? -14.784 28.265 29.674 1.00 46.12 187 GLY A C 1
ATOM 1490 O O . GLY A 1 187 ? -14.376 27.780 28.615 1.00 46.12 187 GLY A O 1
ATOM 1491 N N . LEU A 1 188 ? -15.154 27.507 30.710 1.00 45.25 188 LEU A N 1
ATOM 1492 C CA . LEU A 1 188 ? -14.943 26.058 30.752 1.00 45.25 188 LEU A CA 1
ATOM 1493 C C . LEU A 1 188 ? -16.023 25.296 29.969 1.00 45.25 188 LEU A C 1
ATOM 1495 O O . LEU A 1 188 ? -15.698 24.389 29.202 1.00 45.25 188 LEU A O 1
ATOM 1499 N N . GLN A 1 189 ? -17.282 25.742 30.037 1.00 42.91 189 GLN A N 1
ATOM 1500 C CA . GLN A 1 189 ? -18.371 25.121 29.273 1.00 42.91 189 GLN A CA 1
ATOM 1501 C C . GLN A 1 189 ? -18.229 25.311 27.752 1.00 42.91 189 GLN A C 1
ATOM 1503 O O . GLN A 1 189 ? -18.506 24.388 26.988 1.00 42.91 189 GLN A O 1
ATOM 1508 N N . ARG A 1 190 ? -17.676 26.442 27.283 1.00 44.22 190 ARG A N 1
ATOM 1509 C CA . ARG A 1 190 ? -17.423 26.667 25.842 1.00 44.22 190 ARG A CA 1
ATOM 1510 C C . ARG A 1 190 ? -16.294 25.802 25.266 1.00 44.22 190 ARG A C 1
ATOM 1512 O O . ARG A 1 190 ? -16.283 25.558 24.060 1.00 44.22 190 ARG A O 1
ATOM 1519 N N . LYS A 1 191 ? -15.344 25.337 26.087 1.00 47.00 191 LYS A N 1
ATOM 1520 C CA . LYS A 1 191 ? -14.255 24.441 25.644 1.00 47.00 191 LYS A CA 1
ATOM 1521 C C . LYS A 1 191 ? -14.682 22.975 25.596 1.00 47.00 191 LYS A C 1
ATOM 1523 O O . LYS A 1 191 ? -14.209 22.252 24.723 1.00 47.00 191 LYS A O 1
ATOM 1528 N N . ILE A 1 192 ? -15.594 22.567 26.475 1.00 46.53 192 ILE A N 1
ATOM 1529 C CA . ILE A 1 192 ? -16.133 21.203 26.510 1.00 46.53 192 ILE A CA 1
ATOM 1530 C C . ILE A 1 192 ? -17.155 21.008 25.372 1.00 46.53 192 ILE A C 1
ATOM 1532 O O . ILE A 1 192 ? -17.021 20.068 24.591 1.00 46.53 192 ILE A O 1
ATOM 1536 N N . TRP A 1 193 ? -18.063 21.970 25.155 1.00 39.25 193 TRP A N 1
ATOM 1537 C CA . TRP A 1 193 ? -19.090 21.896 24.097 1.00 39.25 193 TRP A CA 1
ATOM 1538 C C . TRP A 1 193 ? -18.532 21.938 22.660 1.00 39.25 193 TRP A C 1
ATOM 1540 O O . TRP A 1 193 ? -19.145 21.443 21.722 1.00 39.25 193 TRP A O 1
ATOM 1550 N N . LYS A 1 194 ? -17.335 22.509 22.448 1.00 46.91 194 LYS A N 1
ATOM 1551 C CA . LYS A 1 194 ? -16.674 22.498 21.126 1.00 46.91 194 LYS A CA 1
ATOM 1552 C C . LYS A 1 194 ? -16.005 21.165 20.784 1.00 46.91 194 LYS A C 1
ATOM 1554 O O . LYS A 1 194 ? -15.659 20.959 19.621 1.00 46.91 194 LYS A O 1
ATOM 1559 N N . ARG A 1 195 ? -15.777 20.293 21.771 1.00 49.53 195 ARG A N 1
ATOM 1560 C CA . ARG A 1 195 ? -14.997 19.056 21.605 1.00 49.53 195 ARG A CA 1
ATOM 1561 C C . ARG A 1 195 ? -15.851 17.795 21.554 1.00 49.53 195 ARG A C 1
ATOM 1563 O O . ARG A 1 195 ? -15.389 16.782 21.043 1.00 49.53 195 ARG A O 1
ATOM 1570 N N . ILE A 1 196 ? -17.087 17.887 22.015 1.00 49.69 196 ILE A N 1
ATOM 1571 C CA . ILE A 1 196 ? -18.081 16.825 21.965 1.00 49.69 196 ILE A CA 1
ATOM 1572 C C . ILE A 1 196 ? -19.240 17.457 21.203 1.00 49.69 196 ILE A C 1
ATOM 1574 O O . ILE A 1 196 ? -19.978 18.234 21.787 1.00 49.69 196 ILE A O 1
ATOM 1578 N N . LYS A 1 197 ? -19.321 17.278 19.880 1.00 48.72 197 LYS A N 1
ATOM 1579 C CA . LYS A 1 197 ? -20.517 17.666 19.117 1.00 48.72 197 LYS A CA 1
ATOM 1580 C C . LYS A 1 197 ? -21.491 16.496 19.246 1.00 48.72 197 LYS A C 1
ATOM 1582 O O . LYS A 1 197 ? -21.301 15.534 18.504 1.00 48.72 197 LYS A O 1
ATOM 1587 N N . PRO A 1 198 ? -22.456 16.523 20.177 1.00 49.25 198 PRO A N 1
ATOM 1588 C CA . PRO A 1 198 ? -23.368 15.408 20.342 1.00 49.25 198 PRO A CA 1
ATOM 1589 C C . PRO A 1 198 ? -24.289 15.402 19.125 1.00 49.25 198 PRO A C 1
ATOM 1591 O O . PRO A 1 198 ? -24.781 16.451 18.690 1.00 49.25 198 PRO A O 1
ATOM 1594 N N . THR A 1 199 ? -24.469 14.239 18.524 1.00 54.47 199 THR A N 1
ATOM 1595 C CA . THR A 1 199 ? -25.478 14.050 17.487 1.00 54.47 199 THR A CA 1
ATOM 1596 C C . THR A 1 199 ? -26.858 13.996 18.138 1.00 54.47 199 THR A C 1
ATOM 1598 O O . THR A 1 199 ? -26.977 13.716 19.325 1.00 54.47 199 THR A O 1
ATOM 1601 N N . LYS A 1 200 ? -27.924 14.278 17.376 1.00 46.84 200 LYS A N 1
ATOM 1602 C CA . LYS A 1 200 ? -29.308 14.306 17.891 1.00 46.84 200 LYS A CA 1
ATOM 1603 C C . LYS A 1 200 ? -29.681 13.023 18.661 1.00 46.84 200 LYS A C 1
ATOM 1605 O O . LYS A 1 200 ? -30.411 13.095 19.638 1.00 46.84 200 LYS A O 1
ATOM 1610 N N . LYS A 1 201 ? -29.081 11.892 18.275 1.00 49.78 201 LYS A N 1
ATOM 1611 C CA . LYS A 1 201 ? -29.214 10.590 18.936 1.00 49.78 201 LYS A CA 1
ATOM 1612 C C . LYS A 1 201 ? -28.670 10.568 20.371 1.00 49.78 201 LYS A C 1
ATOM 1614 O O . LYS A 1 201 ? -29.328 10.040 21.251 1.00 49.78 201 LYS A O 1
ATOM 1619 N N . ASP A 1 202 ? -27.537 11.228 20.620 1.00 54.41 202 ASP A N 1
ATOM 1620 C CA . ASP A 1 202 ? -26.916 11.307 21.953 1.00 54.41 202 ASP A CA 1
ATOM 1621 C C . ASP A 1 202 ? -27.756 12.145 22.937 1.00 54.41 202 ASP A C 1
ATOM 1623 O O . ASP A 1 202 ? -27.627 12.013 24.150 1.00 54.41 202 ASP A O 1
ATOM 1627 N N . ILE A 1 203 ? -28.607 13.035 22.412 1.00 54.16 203 ILE A N 1
ATOM 1628 C CA . ILE A 1 203 ? -29.526 13.865 23.201 1.00 54.16 203 ILE A CA 1
ATOM 1629 C C . ILE A 1 203 ? -30.825 13.101 23.489 1.00 54.16 203 ILE A C 1
ATOM 1631 O O . ILE A 1 203 ? -31.373 13.229 24.580 1.00 54.16 203 ILE A O 1
ATOM 1635 N N . GLU A 1 204 ? -31.304 12.300 22.533 1.00 48.47 204 GLU A N 1
ATOM 16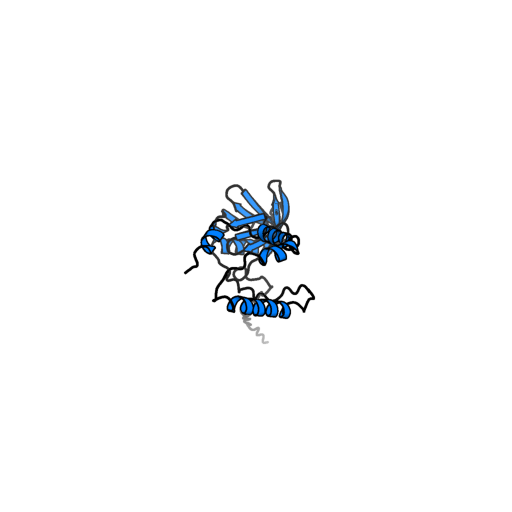36 C CA . GLU A 1 204 ? -32.513 11.480 22.684 1.00 48.47 204 GLU A CA 1
ATOM 1637 C C . GLU A 1 204 ? -32.288 10.299 23.654 1.00 48.47 204 GLU A C 1
ATOM 1639 O O . GLU A 1 204 ? -33.162 10.031 24.477 1.00 48.47 204 GLU A O 1
ATOM 1644 N N . ASP A 1 205 ? -31.096 9.684 23.669 1.00 48.56 205 ASP A N 1
ATOM 1645 C CA . ASP A 1 205 ? -30.759 8.583 24.596 1.00 48.56 205 ASP A CA 1
ATOM 1646 C C . ASP A 1 205 ? -30.556 9.044 26.058 1.00 48.56 205 ASP A C 1
ATOM 1648 O O . ASP A 1 205 ? -30.735 8.261 26.989 1.00 48.56 205 ASP A O 1
ATOM 1652 N N . LEU A 1 206 ? -30.241 10.325 26.292 1.00 48.38 206 LEU A N 1
ATOM 1653 C CA . LEU A 1 206 ? -30.163 10.909 27.643 1.00 48.38 206 LEU A CA 1
ATOM 1654 C C . LEU A 1 206 ? -31.536 11.280 28.227 1.00 48.38 206 LEU A C 1
ATOM 1656 O O . LEU A 1 206 ? -31.630 11.563 29.419 1.00 48.38 206 LEU A O 1
ATOM 1660 N N . ALA A 1 207 ? -32.587 11.300 27.405 1.00 47.78 207 ALA A N 1
ATOM 1661 C CA . ALA A 1 207 ? -33.933 11.698 27.812 1.00 47.78 207 ALA A CA 1
ATOM 1662 C C . ALA A 1 207 ? -34.850 10.512 28.168 1.00 47.78 207 ALA A C 1
ATOM 1664 O O . ALA A 1 207 ? -36.012 10.734 28.499 1.00 47.78 207 ALA A O 1
ATOM 1665 N N . LEU A 1 208 ? -34.354 9.269 28.105 1.00 45.88 208 LEU A N 1
ATOM 1666 C CA . LEU A 1 208 ? -35.158 8.055 28.314 1.00 45.88 208 LEU A CA 1
ATOM 1667 C C . LEU A 1 208 ? -34.719 7.195 29.503 1.00 45.88 208 LEU A C 1
ATOM 1669 O O . LEU A 1 208 ? -35.039 6.010 29.567 1.00 45.88 208 LEU A O 1
ATOM 1673 N N . VAL A 1 209 ? -34.051 7.793 30.483 1.00 48.34 209 VAL A N 1
ATOM 1674 C CA . VAL A 1 209 ? -33.929 7.176 31.804 1.00 48.34 209 VAL A CA 1
ATOM 1675 C C . VAL A 1 209 ? -34.580 8.112 32.803 1.00 48.34 209 VAL A C 1
ATOM 1677 O O . VAL A 1 209 ? -33.942 9.045 33.275 1.00 48.34 209 VAL A O 1
ATOM 1680 N N . GLU A 1 210 ? -35.886 7.923 32.993 1.00 38.16 210 GLU A N 1
ATOM 1681 C CA . GLU A 1 210 ? -36.577 7.793 34.288 1.00 38.16 210 GLU A CA 1
ATOM 1682 C C . GLU A 1 210 ? -38.104 7.849 34.073 1.00 38.16 210 GLU A C 1
ATOM 1684 O O . GLU A 1 210 ? -38.566 8.469 33.106 1.00 38.16 210 GLU A O 1
ATOM 1689 N N . PRO A 1 211 ? -38.911 7.296 34.994 1.00 49.31 211 PRO A N 1
ATOM 1690 C CA . PRO A 1 211 ? -38.553 6.503 36.179 1.00 49.31 211 PRO A CA 1
ATOM 1691 C C . PRO A 1 211 ? -38.810 4.993 36.027 1.00 49.31 211 PRO A C 1
ATOM 1693 O O . PRO A 1 211 ? -39.763 4.604 35.313 1.00 49.31 211 PRO A O 1
#

Radius of gyration: 31.99 Å; chains: 1; bounding box: 87×95×68 Å

Organism: NCBI:txid1284355

InterPro domains:
  IPR001849 Pleckstrin homology domain [PF00169] (30-118)
  IPR001849 Pleckstrin homology domain [PS50003] (28-123)
  IPR001849 Pleckstrin homology domain [SM00233] (29-125)
  IPR011993 PH-like domain superfamily [G3DSA:2.30.29.30] (28-139)
  IPR045188 PH domain containing protein Boi1/Boi2-like [PTHR22902] (12-157)

Foldseek 3Di:
DDDDDDDDDDPDDDPPDPPPPPDPDLLADKDWDWKWKQDPVRDTAIWIWIDDWQWIWIDNDPPDDTPDIDRLLQWDDKAADDQPDPVHAQWIWIHDDPDIIIMGDPHNVVSVSVSVSSVCSNVPRGHPDPPPPPDDDPPDDDDDDDPVVVVVVVVVVVVVVVVPPDDDDDPPPVVVVCVVCVPVVVVPVVVVCVVCVDDPVNVVVVVPDDD

Sequence (211 aa):
MADRMDAKLMTSSPSNKPTSSGTADFRLEEIRGYLFKKTREGKWQKRWFETNGCFLTYYKKQGQKLLAALNLPQVGAITLLQENHVDGPGLFTIELNERVYTIKARSHDEAAFWVDALLWRQAGGVVTQKSPDVSKQKRVIKADKSTEEAKVYNERLDSMLSVKRGAHSMAPVLGTWLNQNGERVRGLQRKIWKRIKPTKKDIEDLALVEP

Secondary structure (DSSP, 8-state):
-------------------------TTTS--EEEEEEE-TTS-EEEEEEEEETTEEEEESSTTS-EEEEEEGGG---EEEPPTT-TT-SSEEEEEETTEEEEEE-SSHHHHHHHHHHHHHHHTT---------S-----------SHHHHHHHHHHHHHHHHT-SS----TTHHHHHHHHHHHHHHHHHHHHHTT----HHHHHGGGS---

pLDDT: mean 70.04, std 25.47, range [30.67, 98.75]